Protein AF-A0A378XUS1-F1 (afdb_monomer)

Foldseek 3Di:
DDFPLVLLVCCVVPVDCVSLVVLLCCLVVDPDDQDKDKDKQFDDDDCVLVVNPPLLSVLLVVLRMDIAIERDDDDDPVPDDLSNLLNVLLSVLCCQAANLGYPFDPLLVVLSCLSVVVSVVSSVVCVVPVPDDDDSVVSSVSNVVSNVVSVVSSVVRSVRHDHDDPVRSSVLLSVLSSVLSVPDDQPVRCCVVPVDDDPPPPPDDSSNVVSVSSSVSSSVSSVVVSVVPDFDWDAAPPPRDIDTPPDPPDRHDPVVVVVVVVVVVVVVVVVVVD

Solvent-accessible surface area (backbone atoms only — not comparable to full-atom values): 16014 Å² total; per-residue (Å²): 131,84,55,69,46,58,53,51,53,53,32,72,75,66,67,48,65,65,56,57,49,54,49,48,51,52,44,73,63,42,89,71,63,83,54,83,39,85,43,70,56,70,60,86,88,56,52,77,65,54,76,62,42,61,68,56,48,54,53,49,60,75,53,30,60,52,76,49,50,37,62,84,78,88,76,63,76,91,79,57,54,72,55,52,56,46,33,50,49,56,42,49,53,44,37,58,47,30,41,63,69,23,76,60,47,71,63,28,62,52,30,65,44,41,48,58,51,51,53,55,49,52,39,52,48,44,71,75,38,80,81,65,86,76,63,60,64,61,54,51,52,53,40,52,52,30,46,55,50,20,55,50,39,38,52,58,39,31,70,74,35,48,92,61,56,72,67,63,49,49,52,54,49,51,60,47,49,56,54,45,65,77,65,61,69,55,72,70,58,48,23,72,77,64,76,49,81,83,79,81,70,92,75,77,48,67,56,58,53,47,49,46,50,52,50,51,49,52,52,50,51,52,54,47,50,50,63,70,69,48,89,45,74,44,62,12,80,87,75,69,46,78,35,76,53,85,49,98,81,62,52,55,42,75,66,58,44,53,51,51,52,51,55,51,50,52,52,50,57,59,63,75,73,111

Sequence (274 aa):
MKLLSTILEEYTETHDPALIEEFKETLWGSKLKLKKRKLSYKYRVVDSLLQNDKELIEMFDRHKKFEYFNNRNRYSYDELDYIDFIRIRINNLYAYHFDSEVYLDKEYYRLLSTAANKYYEVIGQLKQDGNIHIDTKEIEEEIKRSFDLAEQAKANSSNKKLSLTWDEYVELVNGWIDHLFDLYKTPERYEQEHGWEYRNETIFTEENYVINYFNKSIKGKTLNHIRDSMPKYIVCDKCGKEIEVKHKNTRYCKVCLKKRRKEINAKYYMKNKN

Nearest PDB structures (foldseek):
  4gyc-assembly1_A-2  TM=2.879E-01  e=3.670E+00  Natronomonas pharaonis
  5jje-assembly1_A  TM=2.444E-01  e=2.458E+00  Natronomonas pharaonis
  1h2s-assembly1_A-2  TM=2.260E-01  e=2.458E+00  Natronomonas pharaonis

pLDDT: mean 88.36, std 9.08, range [47.72, 97.94]

Structure (mmCIF, N/CA/C/O backbone):
data_AF-A0A378XUS1-F1
#
_entry.id   AF-A0A378XUS1-F1
#
loop_
_atom_site.group_PDB
_atom_site.id
_atom_site.type_symbol
_atom_site.label_atom_id
_atom_site.label_alt_id
_atom_site.label_comp_id
_atom_site.label_asym_id
_atom_site.label_entity_id
_atom_site.label_seq_id
_atom_site.pdbx_PDB_ins_code
_atom_site.Cartn_x
_atom_site.Cartn_y
_atom_site.Cartn_z
_atom_site.occupancy
_atom_site.B_iso_or_equiv
_atom_site.auth_seq_id
_atom_site.auth_comp_id
_atom_site.auth_asym_id
_atom_site.auth_atom_id
_atom_site.pdbx_PDB_model_num
ATOM 1 N N . MET A 1 1 ? 23.271 -18.067 -2.635 1.00 63.03 1 MET A N 1
ATOM 2 C CA . MET A 1 1 ? 22.639 -17.058 -3.504 1.00 63.03 1 MET A CA 1
ATOM 3 C C . MET A 1 1 ? 23.744 -16.121 -3.956 1.00 63.03 1 MET A C 1
ATOM 5 O O . MET A 1 1 ? 24.483 -15.671 -3.085 1.00 63.03 1 MET A O 1
ATOM 9 N N . LYS A 1 2 ? 23.936 -15.925 -5.269 1.00 76.81 2 LYS A N 1
ATOM 10 C CA . LYS A 1 2 ? 24.890 -14.924 -5.779 1.00 76.81 2 LYS A CA 1
ATOM 11 C C . LYS A 1 2 ? 24.463 -13.532 -5.280 1.00 76.81 2 LYS A C 1
ATOM 13 O O . LYS A 1 2 ? 23.263 -13.298 -5.122 1.00 76.81 2 LYS A O 1
ATOM 18 N N . LEU A 1 3 ? 25.427 -12.657 -4.989 1.00 86.00 3 LEU A N 1
ATOM 19 C CA . LEU A 1 3 ? 25.161 -11.253 -4.652 1.00 86.00 3 LEU A CA 1
ATOM 20 C C . LEU A 1 3 ? 24.581 -10.529 -5.868 1.00 86.00 3 LEU A C 1
ATOM 22 O O . LEU A 1 3 ? 24.897 -10.889 -7.005 1.00 86.00 3 LEU A O 1
ATOM 26 N N . LEU A 1 4 ? 23.738 -9.523 -5.638 1.00 89.81 4 LEU A N 1
ATOM 27 C CA . LEU A 1 4 ? 23.114 -8.794 -6.735 1.00 89.81 4 LEU A CA 1
ATOM 28 C C . LEU A 1 4 ? 24.136 -7.983 -7.532 1.00 89.81 4 LEU A C 1
ATOM 30 O O . LEU A 1 4 ? 23.995 -7.885 -8.749 1.00 89.81 4 LEU A O 1
ATOM 34 N N . SER A 1 5 ? 25.168 -7.440 -6.878 1.00 89.62 5 SER A N 1
ATOM 35 C CA . SER A 1 5 ? 26.256 -6.754 -7.584 1.00 89.62 5 SER A CA 1
ATOM 36 C C . SER A 1 5 ? 26.936 -7.663 -8.608 1.00 89.62 5 SER A C 1
ATOM 38 O O . SER A 1 5 ? 26.997 -7.316 -9.783 1.00 89.62 5 SER A O 1
ATOM 40 N N . THR A 1 6 ? 27.302 -8.884 -8.209 1.00 90.62 6 THR A N 1
ATOM 41 C CA . THR A 1 6 ? 27.936 -9.872 -9.095 1.00 90.62 6 THR A CA 1
ATOM 42 C C . THR A 1 6 ? 27.057 -10.230 -10.291 1.00 90.62 6 THR A C 1
ATOM 44 O O . THR A 1 6 ? 27.555 -10.321 -11.407 1.00 90.62 6 THR A O 1
ATOM 47 N N . ILE A 1 7 ? 25.748 -10.413 -10.081 1.00 92.75 7 ILE A N 1
ATOM 48 C CA . ILE A 1 7 ? 24.809 -10.722 -11.173 1.00 92.75 7 ILE A CA 1
ATOM 49 C C . ILE A 1 7 ? 24.778 -9.579 -12.204 1.00 92.75 7 ILE A C 1
ATOM 51 O O . ILE A 1 7 ? 24.727 -9.831 -13.407 1.00 92.75 7 ILE A O 1
ATOM 55 N N . LEU A 1 8 ? 24.813 -8.323 -11.750 1.00 92.94 8 LEU A N 1
ATOM 56 C CA . LEU A 1 8 ? 24.774 -7.157 -12.637 1.00 92.94 8 LEU A CA 1
ATOM 57 C C . LEU A 1 8 ? 26.092 -6.910 -13.366 1.00 92.94 8 LEU A C 1
ATOM 59 O O . LEU A 1 8 ? 26.067 -6.519 -14.532 1.00 92.94 8 LEU A O 1
ATOM 63 N N . GLU A 1 9 ? 27.227 -7.120 -12.704 1.00 91.06 9 GLU A N 1
ATOM 64 C CA . GLU A 1 9 ? 28.542 -7.061 -13.347 1.00 91.06 9 GLU A CA 1
ATOM 65 C C . GLU A 1 9 ? 28.647 -8.124 -14.445 1.00 91.06 9 GLU A C 1
ATOM 67 O O . GLU A 1 9 ? 28.936 -7.794 -15.594 1.00 91.06 9 GLU A O 1
ATOM 72 N N . GLU A 1 10 ? 28.286 -9.373 -14.126 1.00 94.00 10 GLU A N 1
ATOM 73 C CA . GLU A 1 10 ? 28.263 -10.488 -15.078 1.00 94.00 10 GLU A CA 1
ATOM 74 C C . GLU A 1 10 ? 27.341 -10.178 -16.268 1.00 94.00 10 GLU A C 1
ATOM 76 O O . GLU A 1 10 ? 27.720 -10.387 -17.422 1.00 94.00 10 GLU A O 1
ATOM 81 N N . TYR A 1 11 ? 26.161 -9.596 -16.022 1.00 95.44 11 TYR A N 1
ATOM 82 C CA . TYR A 1 11 ? 25.269 -9.154 -17.096 1.00 95.44 11 TYR A CA 1
ATOM 83 C C . TYR A 1 11 ? 25.873 -8.023 -17.933 1.00 95.44 11 TYR A C 1
ATOM 85 O O . TYR A 1 11 ? 25.754 -8.035 -19.153 1.00 95.44 11 TYR A O 1
ATOM 93 N N . THR A 1 12 ? 26.552 -7.059 -17.313 1.00 91.94 12 THR A N 1
ATOM 94 C CA . THR A 1 12 ? 27.166 -5.932 -18.035 1.00 91.94 12 THR A CA 1
ATOM 95 C C . THR A 1 12 ? 28.248 -6.410 -19.011 1.00 91.94 12 THR A C 1
ATOM 97 O O . THR A 1 12 ? 28.432 -5.817 -20.074 1.00 91.94 12 THR A O 1
ATOM 100 N N . GLU A 1 13 ? 28.948 -7.495 -18.679 1.00 92.00 13 GLU A N 1
ATOM 101 C CA . GLU A 1 13 ? 29.971 -8.099 -19.536 1.00 92.00 13 GLU A CA 1
ATOM 102 C C . GLU A 1 13 ? 29.376 -9.025 -20.605 1.00 92.00 13 GLU A C 1
ATOM 104 O O . GLU A 1 13 ? 29.766 -8.968 -21.772 1.00 92.00 13 GLU A O 1
ATOM 109 N N . THR A 1 14 ? 28.420 -9.873 -20.222 1.00 94.75 14 THR A N 1
ATOM 110 C CA . THR A 1 14 ? 27.922 -10.970 -21.071 1.00 94.75 14 THR A CA 1
ATOM 111 C C . THR A 1 14 ? 26.660 -10.626 -21.854 1.00 94.75 14 THR A C 1
ATOM 113 O O . THR A 1 14 ? 26.429 -11.195 -22.920 1.00 94.75 14 THR A O 1
ATOM 116 N N . HIS A 1 15 ? 25.849 -9.700 -21.337 1.00 93.94 15 HIS A N 1
ATOM 117 C CA . HIS A 1 15 ? 24.479 -9.416 -21.768 1.00 93.94 15 HIS A CA 1
ATOM 118 C C . HIS A 1 15 ? 23.597 -10.676 -21.827 1.00 93.94 15 HIS A C 1
ATOM 120 O O . HIS A 1 15 ? 22.695 -10.758 -22.661 1.00 93.94 15 HIS A O 1
ATOM 126 N N . ASP A 1 16 ? 23.865 -11.671 -20.971 1.00 95.62 16 ASP A N 1
ATOM 127 C CA . ASP A 1 16 ? 23.110 -12.924 -20.934 1.00 95.62 16 ASP A CA 1
ATOM 128 C C . ASP A 1 16 ? 21.717 -12.713 -20.303 1.00 95.62 16 ASP A C 1
ATOM 130 O O . ASP A 1 16 ? 21.620 -12.453 -19.096 1.00 95.62 16 ASP A O 1
ATOM 134 N N . PRO A 1 17 ? 20.614 -12.864 -21.065 1.00 94.81 17 PRO A N 1
ATOM 135 C CA . PRO A 1 17 ? 19.262 -12.713 -20.530 1.00 94.81 17 PRO A CA 1
ATOM 136 C C . PRO A 1 17 ? 18.926 -13.712 -19.414 1.00 94.81 17 PRO A C 1
ATOM 138 O O . PRO A 1 17 ? 18.035 -13.439 -18.609 1.00 94.81 17 PRO A O 1
ATOM 141 N N . ALA A 1 18 ? 19.628 -14.850 -19.329 1.00 95.88 18 ALA A N 1
ATOM 142 C CA . ALA A 1 18 ? 19.398 -15.844 -18.282 1.00 95.88 18 ALA A CA 1
ATOM 143 C C . ALA A 1 18 ? 19.637 -15.281 -16.870 1.00 95.88 18 ALA A C 1
ATOM 145 O O . ALA A 1 18 ? 18.938 -15.669 -15.936 1.00 95.88 18 ALA A O 1
ATOM 146 N N . LEU A 1 19 ? 20.555 -14.319 -16.719 1.00 95.88 19 LEU A N 1
ATOM 147 C CA . LEU A 1 19 ? 20.833 -13.652 -15.440 1.00 95.88 19 LEU A CA 1
ATOM 148 C C . LEU A 1 19 ? 19.656 -12.788 -14.971 1.00 95.88 19 LEU A C 1
ATOM 150 O O . LEU A 1 19 ? 19.361 -12.718 -13.775 1.00 95.88 19 LEU A O 1
ATOM 154 N N . ILE A 1 20 ? 18.956 -12.148 -15.913 1.00 96.31 20 ILE A N 1
ATOM 155 C CA . ILE A 1 20 ? 17.748 -11.373 -15.613 1.00 96.31 20 ILE A CA 1
ATOM 156 C C . ILE A 1 20 ? 16.633 -12.314 -15.154 1.00 96.31 20 ILE A C 1
ATOM 158 O O . ILE A 1 20 ? 15.948 -12.031 -14.168 1.00 96.31 20 ILE A O 1
ATOM 162 N N . GLU A 1 21 ? 16.452 -13.435 -15.852 1.00 95.75 21 GLU A N 1
ATOM 163 C CA . GLU A 1 21 ? 15.429 -14.419 -15.504 1.00 95.75 21 GLU A CA 1
ATOM 164 C C . GLU A 1 21 ? 15.716 -15.080 -14.149 1.00 95.75 21 GLU A C 1
ATOM 166 O O . GLU A 1 21 ? 14.816 -15.127 -13.313 1.00 95.75 21 GLU A O 1
ATOM 171 N N . GLU A 1 22 ? 16.966 -15.454 -13.850 1.00 94.38 22 GLU A N 1
ATOM 172 C CA . GLU A 1 22 ? 17.366 -15.951 -12.522 1.00 94.38 22 GLU A CA 1
ATOM 173 C C . GLU A 1 22 ? 17.029 -14.932 -11.418 1.00 94.38 22 GLU A C 1
ATOM 175 O O . GLU A 1 22 ? 16.475 -15.280 -10.364 1.00 94.38 22 GLU A O 1
ATOM 180 N N . PHE A 1 23 ? 17.310 -13.647 -11.660 1.00 95.62 23 PHE A N 1
ATOM 181 C CA . PHE A 1 23 ? 16.964 -12.582 -10.724 1.00 95.62 23 PHE A CA 1
ATOM 182 C C . PHE A 1 23 ? 15.448 -12.458 -10.526 1.00 95.62 23 PHE A C 1
ATOM 184 O O . PHE A 1 23 ? 14.984 -12.382 -9.384 1.00 95.62 23 PHE A O 1
ATOM 191 N N . LYS A 1 24 ? 14.659 -12.449 -11.609 1.00 96.44 24 LYS A N 1
ATOM 192 C CA . LYS A 1 24 ? 13.191 -12.382 -11.537 1.00 96.44 24 LYS A CA 1
ATOM 193 C C . LYS A 1 24 ? 12.626 -13.594 -10.799 1.00 96.44 24 LYS A C 1
ATOM 195 O O . LYS A 1 24 ? 11.801 -13.421 -9.903 1.00 96.44 24 LYS A O 1
ATOM 200 N N . GLU A 1 25 ? 13.079 -14.802 -11.114 1.00 95.06 25 GLU A N 1
ATOM 201 C CA . GLU A 1 25 ? 12.659 -16.026 -10.428 1.00 95.06 25 GLU A CA 1
ATOM 202 C C . GLU A 1 25 ? 12.939 -15.946 -8.925 1.00 95.06 25 GLU A C 1
ATOM 204 O O . GLU A 1 25 ? 12.053 -16.217 -8.110 1.00 95.06 25 GLU A O 1
ATOM 209 N N . THR A 1 26 ? 14.126 -15.472 -8.545 1.00 94.06 26 THR A N 1
ATOM 210 C CA . THR A 1 26 ? 14.500 -15.263 -7.140 1.00 94.06 26 THR A CA 1
ATOM 211 C C . THR A 1 26 ? 13.612 -14.199 -6.478 1.00 94.06 26 THR A C 1
ATOM 213 O O . THR A 1 26 ? 13.099 -14.401 -5.372 1.00 94.06 26 THR A O 1
ATOM 216 N N . LEU A 1 27 ? 13.349 -13.084 -7.169 1.00 95.44 27 LEU A N 1
ATOM 217 C CA . LEU A 1 27 ? 12.495 -11.992 -6.696 1.00 95.44 27 LEU A CA 1
ATOM 218 C C . LEU A 1 27 ? 11.063 -12.440 -6.412 1.00 95.44 27 LEU A C 1
ATOM 220 O O . LEU A 1 27 ? 10.498 -12.130 -5.356 1.00 95.44 27 LEU A O 1
ATOM 224 N N . TRP A 1 28 ? 10.455 -13.146 -7.362 1.00 95.25 28 TRP A N 1
ATOM 225 C CA . TRP A 1 28 ? 9.067 -13.589 -7.258 1.00 95.25 28 TRP A CA 1
ATOM 226 C C . TRP A 1 28 ? 8.930 -14.846 -6.391 1.00 95.25 28 TRP A C 1
ATOM 228 O O . TRP A 1 28 ? 7.887 -15.027 -5.753 1.00 95.25 28 TRP A O 1
ATOM 238 N N . GLY A 1 29 ? 9.996 -15.645 -6.289 1.00 91.69 29 GLY A N 1
ATOM 239 C CA . GLY A 1 29 ? 10.137 -16.785 -5.386 1.00 91.69 29 GLY A CA 1
ATOM 240 C C . GLY A 1 29 ? 10.332 -16.409 -3.913 1.00 91.69 29 GLY A C 1
ATOM 241 O O . GLY A 1 29 ? 10.121 -17.259 -3.043 1.00 91.69 29 GLY A O 1
ATOM 242 N N . SER A 1 30 ? 10.663 -15.147 -3.601 1.00 89.62 30 SER A N 1
ATOM 243 C CA . SER A 1 30 ? 10.815 -14.678 -2.217 1.00 89.62 30 SER A CA 1
ATOM 244 C C . SER A 1 30 ? 9.594 -15.023 -1.349 1.00 89.62 30 SER A C 1
ATOM 246 O O . SER A 1 30 ? 8.422 -14.839 -1.714 1.00 89.62 30 SER A O 1
ATOM 248 N N . LYS A 1 31 ? 9.878 -15.458 -0.114 1.00 87.25 31 LYS A N 1
ATOM 249 C CA . LYS A 1 31 ? 8.885 -15.716 0.944 1.00 87.25 31 LYS A CA 1
ATOM 250 C C . LYS A 1 31 ? 8.048 -14.471 1.281 1.00 87.25 31 LYS A C 1
ATOM 252 O O . LYS A 1 31 ? 6.948 -14.585 1.842 1.00 87.25 31 LYS A O 1
ATOM 257 N N . LEU A 1 32 ? 8.540 -13.278 0.941 1.00 88.25 32 LEU A N 1
ATOM 258 C CA . LEU A 1 32 ? 7.911 -11.994 1.233 1.00 88.25 32 LEU A CA 1
ATOM 259 C C . LEU A 1 32 ? 6.833 -11.652 0.206 1.00 88.25 32 LEU A C 1
ATOM 261 O O . LEU A 1 32 ? 6.973 -10.792 -0.663 1.00 88.25 32 LEU A O 1
ATOM 265 N N . LYS A 1 33 ? 5.699 -12.333 0.335 1.00 86.62 33 LYS A N 1
ATOM 266 C CA . LYS A 1 33 ? 4.516 -12.078 -0.491 1.00 86.62 33 LYS A CA 1
ATOM 267 C C . LYS A 1 33 ? 3.766 -10.828 -0.026 1.00 86.62 33 LYS A C 1
ATOM 269 O O . LYS A 1 33 ? 3.735 -10.518 1.170 1.00 86.62 33 LYS A O 1
ATOM 274 N N . LEU A 1 34 ? 3.098 -10.162 -0.968 1.00 86.56 34 LEU A N 1
ATOM 275 C CA . LEU A 1 34 ? 2.077 -9.167 -0.661 1.00 86.56 34 LEU A CA 1
ATOM 276 C C . LEU A 1 34 ? 0.987 -9.834 0.194 1.00 86.56 34 LEU A C 1
ATOM 278 O O . LEU A 1 34 ? 0.387 -10.823 -0.223 1.00 86.56 34 LEU A O 1
ATOM 282 N N . LYS A 1 35 ? 0.760 -9.338 1.416 1.00 85.19 35 LYS A N 1
ATOM 283 C CA . LYS A 1 35 ? -0.184 -9.943 2.366 1.00 85.19 35 LYS A CA 1
ATOM 284 C C . LYS A 1 35 ? -1.044 -8.869 3.007 1.00 85.19 35 LYS A C 1
ATOM 286 O O . LYS A 1 35 ? -0.664 -8.252 4.002 1.00 85.19 35 LYS A O 1
ATOM 291 N N . LYS A 1 36 ? -2.258 -8.730 2.485 1.00 86.81 36 LYS A N 1
ATOM 292 C CA . LYS A 1 36 ? -3.319 -7.961 3.127 1.00 86.81 36 LYS A CA 1
ATOM 293 C C . LYS A 1 36 ? -3.771 -8.685 4.396 1.00 86.81 36 LYS A C 1
ATOM 295 O O . LYS A 1 36 ? -4.196 -9.837 4.354 1.00 86.81 36 LYS A O 1
ATOM 300 N N . ARG A 1 37 ? -3.659 -8.015 5.542 1.00 84.94 37 ARG A N 1
ATOM 301 C CA . ARG A 1 37 ? -4.087 -8.535 6.846 1.00 84.94 37 ARG A CA 1
ATOM 302 C C . ARG A 1 37 ? -5.294 -7.760 7.337 1.00 84.94 37 ARG A C 1
ATOM 304 O O . ARG A 1 37 ? -5.276 -6.529 7.350 1.00 84.94 37 ARG A O 1
ATOM 311 N N . LYS A 1 38 ? -6.311 -8.490 7.792 1.00 88.25 38 LYS A N 1
ATOM 312 C CA . LYS A 1 38 ? -7.430 -7.917 8.536 1.00 88.25 38 LYS A CA 1
ATOM 313 C C . LYS A 1 38 ? -6.971 -7.651 9.966 1.00 88.25 38 LYS A C 1
ATOM 315 O O . LYS A 1 38 ? -6.575 -8.571 10.679 1.00 88.25 38 LYS A O 1
ATOM 320 N N . LEU A 1 39 ? -6.988 -6.392 10.368 1.00 87.00 39 LEU A N 1
ATOM 321 C CA . LEU A 1 39 ? -6.744 -5.953 11.731 1.00 87.00 39 LEU A CA 1
ATOM 322 C C . LEU A 1 39 ? -8.076 -5.581 12.369 1.00 87.00 39 LEU A C 1
ATOM 324 O O . LEU A 1 39 ? -8.998 -5.128 11.698 1.00 87.00 39 LEU A O 1
ATOM 328 N N . SER A 1 40 ? -8.168 -5.768 13.680 1.00 86.00 40 SER A N 1
ATOM 329 C CA . SER A 1 40 ? -9.308 -5.306 14.460 1.00 86.00 40 SER A CA 1
ATOM 330 C C . SER A 1 40 ? -8.819 -4.389 15.561 1.00 86.00 40 SER A C 1
ATOM 332 O O . SER A 1 40 ? -7.944 -4.791 16.332 1.00 86.00 40 SER A O 1
ATOM 334 N N . TYR A 1 41 ? -9.403 -3.206 15.664 1.00 83.44 41 TYR A N 1
ATOM 335 C CA . TYR A 1 41 ? -9.299 -2.418 16.880 1.00 83.44 41 TYR A CA 1
ATOM 336 C C . TYR A 1 41 ? -10.403 -2.866 17.831 1.00 83.44 41 TYR A C 1
ATOM 338 O O . TYR A 1 41 ? -11.530 -3.132 17.405 1.00 83.44 41 TYR A O 1
ATOM 346 N N . LYS A 1 42 ? -10.059 -2.998 19.110 1.00 91.06 42 LYS A N 1
ATOM 347 C CA . LYS A 1 42 ? -10.984 -3.401 20.163 1.00 91.06 42 LYS A CA 1
ATOM 348 C C . LYS A 1 42 ? -10.718 -2.553 21.395 1.00 91.06 42 LYS A C 1
ATOM 350 O O . LYS A 1 42 ? -9.561 -2.437 21.793 1.00 91.06 42 LYS A O 1
ATOM 355 N N . TYR A 1 43 ? -11.769 -2.031 22.013 1.00 92.12 43 TYR A N 1
ATOM 356 C CA . TYR A 1 43 ? -11.710 -1.532 23.385 1.00 92.12 43 TYR A CA 1
ATOM 357 C C . TYR A 1 43 ? -12.617 -2.379 24.276 1.00 92.12 43 TYR A C 1
ATOM 359 O O . TYR A 1 43 ? -13.500 -3.096 23.799 1.00 92.12 43 TYR A O 1
ATOM 367 N N . ARG A 1 44 ? -12.334 -2.370 25.577 1.00 93.75 44 ARG A N 1
ATOM 368 C CA . ARG A 1 44 ? -13.103 -3.120 26.568 1.00 93.75 44 ARG A CA 1
ATOM 369 C C . ARG A 1 44 ? -14.069 -2.170 27.258 1.00 93.75 44 ARG A C 1
ATOM 371 O O . ARG A 1 44 ? -13.622 -1.174 27.817 1.00 93.75 44 ARG A O 1
ATOM 378 N N . VAL A 1 45 ? -15.347 -2.527 27.254 1.00 94.44 45 VAL A N 1
ATOM 379 C CA . VAL A 1 45 ? -16.370 -1.889 28.083 1.00 94.44 45 VAL A CA 1
ATOM 380 C C . VAL A 1 45 ? -16.304 -2.503 29.484 1.00 94.44 45 VAL A C 1
ATOM 382 O O . VAL A 1 45 ? -16.129 -3.714 29.638 1.00 94.44 45 VAL A O 1
ATOM 385 N N . VAL A 1 46 ? -16.339 -1.647 30.501 1.00 95.50 46 VAL A N 1
ATOM 386 C CA . VAL A 1 46 ? -16.313 -2.014 31.920 1.00 95.50 46 VAL A CA 1
ATOM 387 C C . VAL A 1 46 ? -17.524 -1.382 32.589 1.00 95.50 46 VAL A C 1
ATOM 389 O O . VAL A 1 46 ? -17.559 -0.167 32.777 1.00 95.50 46 VAL A O 1
ATOM 392 N N . ASP A 1 47 ? -18.487 -2.219 32.956 1.00 94.69 47 ASP A N 1
ATOM 393 C CA . ASP A 1 47 ? -19.819 -1.834 33.435 1.00 94.69 47 ASP A CA 1
ATOM 394 C C . ASP A 1 47 ? -19.762 -0.895 34.645 1.00 94.69 47 ASP A C 1
ATOM 396 O O . ASP A 1 47 ? -20.453 0.122 34.692 1.00 94.69 47 ASP A O 1
ATOM 400 N N . SER A 1 48 ? -18.858 -1.171 35.590 1.00 93.44 48 SER A N 1
ATOM 401 C CA . SER A 1 48 ? -18.690 -0.356 36.797 1.00 93.44 48 SER A CA 1
ATOM 402 C C . SER A 1 48 ? -18.198 1.065 36.514 1.00 93.44 48 SER A C 1
ATOM 404 O O . SER A 1 48 ? -18.504 1.972 37.284 1.00 93.44 48 SER A O 1
ATOM 406 N N . LEU A 1 49 ? -17.469 1.287 35.413 1.00 93.19 49 LEU A N 1
ATOM 407 C CA . LEU A 1 49 ? -17.029 2.626 34.999 1.00 93.19 49 LEU A CA 1
ATOM 408 C C . LEU A 1 49 ? -18.149 3.437 34.337 1.00 93.19 49 LEU A C 1
ATOM 410 O O . LEU A 1 49 ? -18.025 4.653 34.236 1.00 93.19 49 LEU A O 1
ATOM 414 N N . LEU A 1 50 ? -19.219 2.767 33.908 1.00 93.06 50 LEU A N 1
ATOM 415 C CA . LEU A 1 50 ? -20.443 3.366 33.375 1.00 93.06 50 LEU A CA 1
ATOM 416 C C . LEU A 1 50 ? -21.577 3.334 34.410 1.00 93.06 50 LEU A C 1
ATOM 418 O O . LEU A 1 50 ? -22.744 3.349 34.044 1.00 93.06 50 LEU A O 1
ATOM 422 N N . GLN A 1 51 ? -21.242 3.214 35.702 1.00 91.00 51 GLN A N 1
ATOM 423 C CA . GLN A 1 51 ? -22.206 3.157 36.810 1.00 91.00 51 GLN A CA 1
ATOM 424 C C . GLN A 1 51 ? -23.277 2.054 36.673 1.00 91.00 51 GLN A C 1
ATOM 426 O O . GLN A 1 51 ? -24.316 2.106 37.325 1.00 91.00 51 GLN A O 1
ATOM 431 N N . ASN A 1 52 ? -23.000 1.010 35.885 1.00 89.75 52 ASN A N 1
ATOM 432 C CA . ASN A 1 52 ? -23.946 -0.049 35.523 1.00 89.75 52 ASN A CA 1
ATOM 433 C C . ASN A 1 52 ? -25.184 0.444 34.740 1.00 89.75 52 ASN A C 1
ATOM 435 O O . ASN A 1 52 ? -26.228 -0.214 34.768 1.00 89.75 52 ASN A O 1
ATOM 439 N N . ASP A 1 53 ? -25.072 1.568 34.024 1.00 91.62 53 ASP A N 1
ATOM 440 C CA . ASP A 1 53 ? -26.087 2.027 33.076 1.00 91.62 53 ASP A CA 1
ATOM 441 C C . ASP A 1 53 ? -26.168 1.061 31.885 1.00 91.62 53 ASP A C 1
ATOM 443 O O . ASP A 1 53 ? -25.262 0.976 31.050 1.00 91.62 53 ASP A O 1
ATOM 447 N N . LYS A 1 54 ? -27.271 0.311 31.813 1.00 93.81 54 LYS A N 1
ATOM 448 C CA . LYS A 1 54 ? -27.479 -0.711 30.782 1.00 93.81 54 LYS A CA 1
ATOM 449 C C . LYS A 1 54 ? -27.523 -0.128 29.373 1.00 93.81 54 LYS A C 1
ATOM 451 O O . LYS A 1 54 ? -27.010 -0.766 28.459 1.00 93.81 54 LYS A O 1
ATOM 456 N N . GLU A 1 55 ? -28.111 1.052 29.191 1.00 94.56 55 GLU A N 1
ATOM 457 C CA . GLU A 1 55 ? -28.270 1.655 27.868 1.00 94.56 55 GLU A CA 1
ATOM 458 C C . GLU A 1 55 ? -26.903 2.066 27.307 1.00 94.56 55 GLU A C 1
ATOM 460 O O 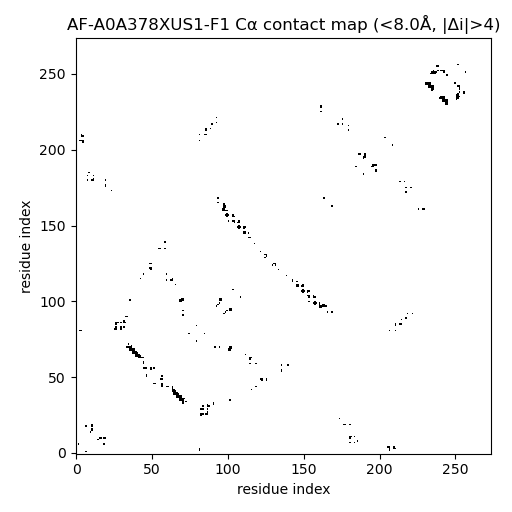. GLU A 1 55 ? -26.560 1.715 26.173 1.00 94.56 55 GLU A O 1
ATOM 465 N N . LEU A 1 56 ? -26.076 2.716 28.135 1.00 93.44 56 LEU A N 1
ATOM 466 C CA . LEU A 1 56 ? -24.708 3.093 27.771 1.00 93.44 56 LEU A CA 1
ATOM 467 C C . LEU A 1 56 ? -23.819 1.874 27.522 1.00 93.44 56 LEU A C 1
ATOM 469 O O . LEU A 1 56 ? -23.059 1.854 26.547 1.00 93.44 56 LEU A O 1
ATOM 473 N N . ILE A 1 57 ? -23.909 0.857 28.385 1.00 95.69 57 ILE A N 1
ATOM 474 C CA . ILE A 1 57 ? -23.135 -0.382 28.244 1.00 95.69 57 ILE A CA 1
ATOM 475 C C . ILE A 1 57 ? -23.473 -1.055 26.917 1.00 95.69 57 ILE A C 1
ATOM 477 O O . ILE A 1 57 ? -22.566 -1.311 26.126 1.00 95.69 57 ILE A O 1
ATOM 481 N N . GLU A 1 58 ? -24.757 -1.298 26.644 1.00 95.50 58 GLU A N 1
ATOM 482 C CA . GLU A 1 58 ? -25.203 -1.953 25.414 1.00 95.50 58 GLU A CA 1
ATOM 483 C C . GLU A 1 58 ? -24.809 -1.156 24.166 1.00 95.50 58 GLU A C 1
ATOM 485 O O . GLU A 1 58 ? -24.374 -1.746 23.174 1.00 95.50 58 GLU A O 1
ATOM 490 N N . MET A 1 59 ? -24.920 0.176 24.205 1.00 95.88 59 MET A N 1
ATOM 491 C CA . MET A 1 59 ? -24.524 1.048 23.099 1.00 95.88 59 MET A CA 1
ATOM 492 C C . MET A 1 59 ? -23.027 0.929 22.790 1.00 95.88 59 MET A C 1
ATOM 494 O O . MET A 1 59 ? -22.656 0.625 21.652 1.00 95.88 59 MET A O 1
ATOM 498 N N . PHE A 1 60 ? -22.150 1.079 23.788 1.00 95.81 60 PHE A N 1
ATOM 499 C CA . PHE A 1 60 ? -20.710 0.952 23.554 1.00 95.81 60 PHE A CA 1
ATOM 500 C C . PHE A 1 60 ? -20.300 -0.473 23.181 1.00 95.81 60 PHE A C 1
ATOM 502 O O . PHE A 1 60 ? -19.375 -0.650 22.384 1.00 95.81 60 PHE A O 1
ATOM 509 N N . ASP A 1 61 ? -20.993 -1.492 23.687 1.00 94.94 61 ASP A N 1
ATOM 510 C CA . ASP A 1 61 ? -20.715 -2.881 23.336 1.00 94.94 61 ASP A CA 1
ATOM 511 C C . ASP A 1 61 ? -21.007 -3.192 21.863 1.00 94.94 61 ASP A C 1
ATOM 513 O O . ASP A 1 61 ? -20.265 -3.971 21.253 1.00 94.94 61 ASP A O 1
ATOM 517 N N . ARG A 1 62 ? -22.013 -2.545 21.254 1.00 94.00 62 ARG A N 1
ATOM 518 C CA . ARG A 1 62 ? -22.273 -2.643 19.803 1.00 94.00 62 ARG A CA 1
ATOM 519 C C . ARG A 1 62 ? -21.125 -2.087 18.960 1.00 94.00 62 ARG A C 1
ATOM 521 O O . ARG A 1 62 ? -20.905 -2.556 17.845 1.00 94.00 62 ARG A O 1
ATOM 528 N N . HIS A 1 63 ? -20.370 -1.127 19.492 1.00 92.69 63 HIS A N 1
ATOM 529 C CA . HIS A 1 63 ? -19.322 -0.404 18.764 1.00 92.69 63 HIS A CA 1
ATOM 530 C C . HIS A 1 63 ? -17.894 -0.721 19.241 1.00 92.69 63 HIS A C 1
ATOM 532 O O . HIS A 1 63 ? -16.928 -0.131 18.754 1.00 92.69 63 HIS A O 1
ATOM 538 N N . LYS A 1 64 ? -17.725 -1.712 20.130 1.00 91.31 64 LYS A N 1
ATOM 539 C CA . LYS A 1 64 ? -16.433 -2.041 20.758 1.00 91.31 64 LYS A CA 1
ATOM 540 C C . LYS A 1 64 ? -15.358 -2.587 19.827 1.00 91.31 64 LYS A C 1
ATOM 542 O O . LYS A 1 64 ? -14.187 -2.651 20.206 1.00 91.31 64 LYS A O 1
ATOM 547 N N . LYS A 1 65 ? -15.749 -3.046 18.637 1.00 91.50 65 LYS A N 1
ATOM 548 C CA . LYS A 1 65 ? -14.863 -3.678 17.658 1.00 91.50 65 LYS A CA 1
ATOM 549 C C . LYS A 1 65 ? -15.149 -3.141 16.264 1.00 91.50 65 LYS A C 1
ATOM 551 O O . LYS A 1 65 ? -16.273 -3.231 15.788 1.00 91.50 65 LYS A O 1
ATOM 556 N N . PHE A 1 66 ? -14.094 -2.732 15.572 1.00 86.25 66 PHE A N 1
ATOM 557 C CA . PHE A 1 66 ? -14.128 -2.471 14.136 1.00 86.25 66 PHE A CA 1
ATOM 558 C C . PHE A 1 66 ? -12.930 -3.119 13.446 1.00 86.25 66 PHE A C 1
ATOM 560 O O . PHE A 1 66 ? -11.900 -3.394 14.070 1.00 86.25 66 PHE A O 1
ATOM 567 N N . GLU A 1 67 ? -13.077 -3.399 12.155 1.00 88.44 67 GLU A N 1
ATOM 568 C CA . GLU A 1 67 ? -12.085 -4.113 11.356 1.00 88.44 67 GLU A CA 1
ATOM 569 C C . GLU A 1 67 ? -11.607 -3.247 10.193 1.00 88.44 67 GLU A C 1
ATOM 571 O O . GLU A 1 67 ? -12.376 -2.508 9.589 1.00 88.44 67 GLU A O 1
ATOM 576 N N . TYR A 1 68 ? -10.319 -3.332 9.883 1.00 88.00 68 TYR A N 1
ATOM 577 C CA . TYR A 1 68 ? -9.704 -2.614 8.774 1.00 88.00 68 TYR A CA 1
ATOM 578 C C . TYR A 1 68 ? -8.557 -3.433 8.190 1.00 88.00 68 TYR A C 1
ATOM 580 O O . TYR A 1 68 ? -8.016 -4.323 8.847 1.00 88.00 68 TYR A O 1
ATOM 588 N N . PHE A 1 69 ? -8.155 -3.132 6.959 1.00 88.00 69 PHE A N 1
ATOM 589 C CA . PHE A 1 69 ? -7.042 -3.819 6.317 1.00 88.00 69 PHE A CA 1
ATOM 590 C C . PHE A 1 69 ? -5.741 -3.021 6.404 1.00 88.00 69 PHE A C 1
ATOM 592 O O . PHE A 1 69 ? -5.717 -1.788 6.393 1.00 88.00 69 PHE A O 1
ATOM 599 N N . ASN A 1 70 ? -4.631 -3.748 6.486 1.00 82.50 70 ASN A N 1
ATOM 600 C CA . ASN A 1 70 ? -3.285 -3.198 6.398 1.00 82.50 70 ASN A CA 1
ATOM 601 C C . ASN A 1 70 ? -2.365 -4.196 5.678 1.00 82.50 70 ASN A C 1
ATOM 603 O O . ASN A 1 70 ? -2.579 -5.404 5.749 1.00 82.50 70 ASN A O 1
ATOM 607 N N . ASN A 1 71 ? -1.326 -3.696 5.015 1.00 79.25 71 ASN A N 1
ATOM 608 C CA . ASN A 1 71 ? -0.282 -4.497 4.369 1.00 79.25 71 ASN A CA 1
ATOM 609 C C . ASN A 1 71 ? 1.056 -4.457 5.139 1.00 79.25 71 ASN A C 1
ATOM 611 O O . ASN A 1 71 ? 2.096 -4.892 4.651 1.00 79.25 71 ASN A O 1
ATOM 615 N N . ARG A 1 72 ? 1.066 -3.911 6.362 1.00 70.62 72 ARG A N 1
ATOM 616 C CA . ARG A 1 72 ? 2.288 -3.821 7.163 1.00 70.62 72 ARG A CA 1
ATOM 617 C C . ARG A 1 72 ? 2.750 -5.210 7.592 1.00 70.62 72 ARG A C 1
ATOM 619 O O . ARG A 1 72 ? 2.152 -5.843 8.462 1.00 70.62 72 ARG A O 1
ATOM 626 N N . ASN A 1 73 ? 3.867 -5.638 7.028 1.00 66.19 73 ASN A N 1
ATOM 627 C CA . ASN A 1 73 ? 4.601 -6.784 7.524 1.00 66.19 73 ASN A CA 1
ATOM 628 C C . ASN A 1 73 ? 5.622 -6.348 8.588 1.00 66.19 73 ASN A C 1
ATOM 630 O O . ASN A 1 73 ? 6.165 -5.245 8.527 1.00 66.19 73 ASN A O 1
ATOM 634 N N . ARG A 1 74 ? 5.835 -7.197 9.599 1.00 68.12 74 ARG A N 1
ATOM 635 C CA . ARG A 1 74 ? 6.898 -7.035 10.598 1.00 68.12 74 ARG A CA 1
ATOM 636 C C . ARG A 1 74 ? 7.982 -8.045 10.256 1.00 68.12 74 ARG A C 1
ATOM 638 O O . ARG A 1 74 ? 7.672 -9.232 10.201 1.00 68.12 74 ARG A O 1
ATOM 645 N N . TYR A 1 75 ? 9.193 -7.564 10.024 1.00 74.12 75 TYR A N 1
ATOM 646 C CA . TYR A 1 75 ? 10.368 -8.384 9.757 1.00 74.12 75 TYR A CA 1
ATOM 647 C C . TYR A 1 75 ? 11.510 -7.889 10.635 1.00 74.12 75 TYR A C 1
ATOM 649 O O . TYR A 1 75 ? 11.585 -6.682 10.892 1.00 74.12 75 TYR A O 1
ATOM 657 N N . SER A 1 76 ? 12.361 -8.803 11.097 1.00 73.56 76 SER A N 1
ATOM 658 C CA . SER A 1 76 ? 13.649 -8.419 11.666 1.00 73.56 76 SER A CA 1
ATOM 659 C C . SER A 1 76 ? 14.599 -8.100 10.519 1.00 73.56 76 SER A C 1
ATOM 661 O O . SER A 1 76 ? 14.670 -8.874 9.568 1.00 73.56 76 SER A O 1
ATOM 663 N N . TYR A 1 77 ? 15.298 -6.966 10.581 1.00 72.56 77 TYR A N 1
ATOM 664 C CA . TYR A 1 77 ? 16.235 -6.566 9.526 1.00 72.56 77 TYR A CA 1
ATOM 665 C C . TYR A 1 77 ? 17.385 -7.567 9.359 1.00 72.56 77 TYR A C 1
ATOM 667 O O . TYR A 1 77 ? 17.865 -7.742 8.246 1.00 72.56 77 TYR A O 1
ATOM 675 N N . ASP A 1 78 ? 17.749 -8.267 10.434 1.00 76.25 78 ASP A N 1
ATOM 676 C CA . ASP A 1 78 ? 18.849 -9.238 10.458 1.00 76.25 78 ASP A CA 1
ATOM 677 C C . ASP A 1 78 ? 18.533 -10.544 9.699 1.00 76.25 78 ASP A C 1
ATOM 679 O O . ASP A 1 78 ? 19.419 -11.359 9.468 1.00 76.25 78 ASP A O 1
ATOM 683 N N . GLU A 1 79 ? 17.271 -10.761 9.309 1.00 81.00 79 GLU A N 1
ATOM 684 C CA . GLU A 1 79 ? 16.799 -11.977 8.623 1.00 81.00 79 GLU A CA 1
ATOM 685 C C . GLU A 1 79 ? 16.513 -11.761 7.126 1.00 81.00 79 GLU A C 1
ATOM 687 O O . GLU A 1 79 ? 15.977 -12.659 6.462 1.00 81.00 79 GLU A O 1
ATOM 692 N N . LEU A 1 80 ? 16.787 -10.554 6.619 1.00 86.44 80 LEU A N 1
ATOM 693 C CA . LEU A 1 80 ? 16.479 -10.139 5.254 1.00 86.44 80 LEU A CA 1
ATOM 694 C C . LEU A 1 80 ? 17.730 -10.173 4.381 1.00 86.44 80 LEU A C 1
ATOM 696 O O . LEU A 1 80 ? 18.784 -9.668 4.762 1.00 86.44 80 LEU A O 1
ATOM 700 N N . ASP A 1 81 ? 17.580 -10.717 3.180 1.00 87.56 81 ASP A N 1
ATOM 701 C CA . ASP A 1 81 ? 18.577 -10.626 2.120 1.00 87.56 81 ASP A CA 1
ATOM 702 C C . ASP A 1 81 ? 18.269 -9.461 1.155 1.00 87.56 81 ASP A C 1
ATOM 704 O O . ASP A 1 81 ? 17.281 -8.731 1.299 1.00 87.56 81 ASP A O 1
ATOM 708 N N . TYR A 1 82 ? 19.133 -9.259 0.155 1.00 87.50 82 TYR A N 1
ATOM 709 C CA . TYR A 1 82 ? 18.971 -8.181 -0.823 1.00 87.50 82 TYR A CA 1
ATOM 710 C C . TYR A 1 82 ? 17.645 -8.274 -1.588 1.00 87.50 82 TYR A C 1
ATOM 712 O O . TYR A 1 82 ? 17.009 -7.245 -1.859 1.00 87.50 82 TYR A O 1
ATOM 720 N N . ILE A 1 83 ? 17.210 -9.496 -1.923 1.00 91.56 83 ILE A N 1
ATOM 721 C CA . ILE A 1 83 ? 16.027 -9.706 -2.748 1.00 91.56 83 ILE A CA 1
ATOM 722 C C . ILE A 1 83 ? 14.777 -9.352 -1.955 1.00 91.56 83 ILE A C 1
ATOM 724 O O . ILE A 1 83 ? 13.867 -8.700 -2.470 1.00 91.56 83 ILE A O 1
ATOM 728 N N . ASP A 1 84 ? 14.786 -9.668 -0.665 1.00 91.25 84 ASP A N 1
ATOM 729 C CA . ASP A 1 84 ? 13.739 -9.341 0.277 1.00 91.25 84 ASP A CA 1
ATOM 730 C C . ASP A 1 84 ? 13.550 -7.820 0.416 1.00 91.25 84 ASP A C 1
ATOM 732 O O . ASP A 1 84 ? 12.411 -7.338 0.429 1.00 91.25 84 ASP A O 1
ATOM 736 N N . PHE A 1 85 ? 14.625 -7.022 0.423 1.00 90.69 85 PHE A N 1
ATOM 737 C CA . PHE A 1 85 ? 14.508 -5.556 0.453 1.00 90.69 85 PHE A CA 1
ATOM 738 C C . PHE A 1 85 ? 13.829 -4.989 -0.800 1.00 90.69 85 PHE A C 1
ATOM 740 O O . PHE A 1 85 ? 12.945 -4.127 -0.689 1.00 90.69 85 PHE A O 1
ATOM 747 N N . ILE A 1 86 ? 14.210 -5.479 -1.982 1.00 94.12 86 ILE A N 1
ATOM 748 C CA . ILE A 1 86 ? 13.605 -5.076 -3.261 1.00 94.12 86 ILE A CA 1
ATOM 749 C C . ILE A 1 86 ? 12.139 -5.523 -3.304 1.00 94.12 86 ILE A C 1
ATOM 751 O O . ILE A 1 86 ? 11.238 -4.738 -3.624 1.00 94.12 86 ILE A O 1
ATOM 755 N N . ARG A 1 87 ? 11.869 -6.758 -2.876 1.00 94.19 87 ARG A N 1
ATOM 756 C CA . ARG A 1 87 ? 10.531 -7.343 -2.803 1.00 94.19 87 ARG A CA 1
ATOM 757 C C . ARG A 1 87 ? 9.595 -6.549 -1.896 1.00 94.19 87 ARG A C 1
ATOM 759 O O . ARG A 1 87 ? 8.477 -6.215 -2.297 1.00 94.19 87 ARG A O 1
ATOM 766 N N . ILE A 1 88 ? 10.047 -6.191 -0.692 1.00 92.25 88 ILE A N 1
ATOM 767 C CA . ILE A 1 88 ? 9.294 -5.348 0.248 1.00 92.25 88 ILE A CA 1
ATOM 768 C C . ILE A 1 88 ? 8.961 -4.004 -0.397 1.00 92.25 88 ILE A C 1
ATOM 770 O O . ILE A 1 88 ? 7.833 -3.519 -0.267 1.00 92.25 88 ILE A O 1
ATOM 774 N N . ARG A 1 89 ? 9.920 -3.386 -1.098 1.00 93.38 89 ARG A N 1
ATOM 775 C CA . ARG A 1 89 ? 9.690 -2.104 -1.766 1.00 93.38 89 ARG A CA 1
ATOM 776 C C . ARG A 1 89 ? 8.603 -2.212 -2.830 1.00 93.38 89 ARG A C 1
ATOM 778 O O . ARG A 1 89 ? 7.699 -1.377 -2.821 1.00 93.38 89 ARG A O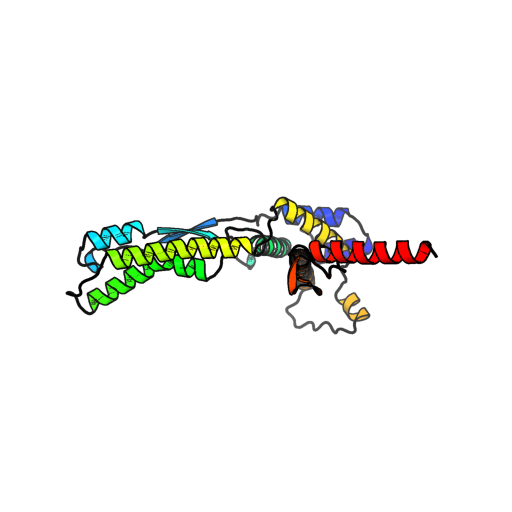 1
ATOM 785 N N . ILE A 1 90 ? 8.668 -3.225 -3.691 1.00 95.69 90 ILE A N 1
ATOM 786 C CA . ILE A 1 90 ? 7.670 -3.484 -4.740 1.00 95.69 90 ILE A CA 1
ATOM 787 C C . ILE A 1 90 ? 6.278 -3.664 -4.121 1.00 95.69 90 ILE A C 1
ATOM 789 O O . ILE A 1 90 ? 5.339 -2.973 -4.521 1.00 95.69 90 ILE A O 1
ATOM 793 N N . ASN A 1 91 ? 6.157 -4.509 -3.091 1.00 94.31 91 ASN A N 1
ATOM 794 C CA . ASN A 1 91 ? 4.893 -4.762 -2.390 1.00 94.31 91 ASN A CA 1
ATOM 795 C C . ASN A 1 91 ? 4.312 -3.485 -1.759 1.00 94.31 91 ASN A C 1
ATOM 797 O O . ASN A 1 91 ? 3.107 -3.238 -1.827 1.00 94.31 91 ASN A O 1
ATOM 801 N N . ASN A 1 92 ? 5.161 -2.665 -1.131 1.00 92.12 92 ASN A N 1
ATOM 802 C CA . ASN A 1 92 ? 4.736 -1.424 -0.485 1.00 92.12 92 ASN A CA 1
ATOM 803 C C . ASN A 1 92 ? 4.271 -0.379 -1.503 1.00 92.12 92 ASN A C 1
ATOM 805 O O . ASN A 1 92 ? 3.268 0.290 -1.263 1.00 92.12 92 ASN A O 1
ATOM 809 N N . LEU A 1 93 ? 4.977 -0.248 -2.630 1.00 94.75 93 LEU A N 1
ATOM 810 C CA . LEU A 1 93 ? 4.583 0.645 -3.720 1.00 94.75 93 LEU A CA 1
ATOM 811 C C . LEU A 1 93 ? 3.223 0.244 -4.294 1.00 94.75 93 LEU A C 1
ATOM 813 O O . LEU A 1 93 ? 2.353 1.106 -4.422 1.00 94.75 93 LEU A O 1
ATOM 817 N N . TYR A 1 94 ? 3.015 -1.055 -4.538 1.00 95.19 94 TYR A N 1
ATOM 818 C CA . TYR A 1 94 ? 1.726 -1.564 -4.995 1.00 95.19 94 TYR A CA 1
ATOM 819 C C . TYR A 1 94 ? 0.600 -1.223 -4.015 1.00 95.19 94 TYR A C 1
ATOM 821 O O . TYR A 1 94 ? -0.384 -0.567 -4.354 1.00 95.19 94 TYR A O 1
ATOM 829 N N . ALA A 1 95 ? 0.774 -1.618 -2.754 1.00 92.75 95 ALA A N 1
ATOM 830 C CA . ALA A 1 95 ? -0.249 -1.434 -1.738 1.00 92.75 95 ALA A CA 1
ATOM 831 C C . ALA A 1 95 ? -0.581 0.043 -1.489 1.00 92.75 95 ALA A C 1
ATOM 833 O O . ALA A 1 95 ? -1.727 0.409 -1.229 1.00 92.75 95 ALA A O 1
ATOM 834 N N . TYR A 1 96 ? 0.421 0.916 -1.555 1.00 91.69 96 TYR A N 1
ATOM 835 C CA . TYR A 1 96 ? 0.209 2.335 -1.331 1.00 91.69 96 TYR A CA 1
ATOM 836 C C . TYR A 1 96 ? -0.539 2.991 -2.498 1.00 91.69 96 TYR A C 1
ATOM 838 O O . TYR A 1 96 ? -1.500 3.721 -2.256 1.00 91.69 96 TYR A O 1
ATOM 846 N N . HIS A 1 97 ? -0.151 2.705 -3.742 1.00 92.12 97 HIS A N 1
ATOM 847 C CA . HIS A 1 97 ? -0.637 3.442 -4.912 1.00 92.12 97 HIS A CA 1
ATOM 848 C C . HIS A 1 97 ? -1.791 2.785 -5.679 1.00 92.12 97 HIS A C 1
ATOM 850 O O . HIS A 1 97 ? -2.486 3.497 -6.405 1.00 92.12 97 HIS A O 1
ATOM 856 N N . PHE A 1 98 ? -2.006 1.477 -5.519 1.00 92.81 98 PHE A N 1
ATOM 857 C CA . PHE A 1 98 ? -2.940 0.708 -6.349 1.00 92.81 98 PHE A CA 1
ATOM 858 C C . PHE A 1 98 ? -3.959 -0.103 -5.532 1.00 92.81 98 PHE A C 1
ATOM 860 O O . PHE A 1 98 ? -5.122 -0.188 -5.911 1.00 92.81 98 PHE A O 1
ATOM 867 N N . ASP A 1 99 ? -3.581 -0.644 -4.367 1.00 91.56 99 ASP A N 1
ATOM 868 C CA . ASP A 1 99 ? -4.527 -1.395 -3.524 1.00 91.56 99 ASP A CA 1
ATOM 869 C C . ASP A 1 99 ? -5.527 -0.457 -2.821 1.00 91.56 99 ASP A C 1
ATOM 871 O O . ASP A 1 99 ? -5.156 0.360 -1.972 1.00 91.56 99 ASP A O 1
ATOM 875 N N . SER A 1 100 ? -6.810 -0.590 -3.156 1.00 89.75 100 SER A N 1
ATOM 876 C CA . SER A 1 100 ? -7.891 0.285 -2.693 1.00 89.75 100 SER A CA 1
ATOM 877 C C . SER A 1 100 ? -8.283 0.113 -1.223 1.00 89.75 100 SER A C 1
ATOM 879 O O . SER A 1 100 ? -9.000 0.971 -0.709 1.00 89.75 100 SER A O 1
ATOM 881 N N . GLU A 1 101 ? -7.833 -0.940 -0.532 1.00 87.81 101 GLU A N 1
ATOM 882 C CA . GLU A 1 101 ? -8.312 -1.270 0.822 1.00 87.81 101 GLU A CA 1
ATOM 883 C C . GLU A 1 101 ? -7.277 -1.038 1.934 1.00 87.81 101 GLU A C 1
ATOM 885 O O . GLU A 1 101 ? -7.603 -1.140 3.117 1.00 87.81 101 GLU A O 1
ATOM 890 N N . VAL A 1 102 ? -6.020 -0.750 1.592 1.00 88.06 102 VAL A N 1
ATOM 891 C CA . VAL A 1 102 ? -4.926 -0.529 2.560 1.00 88.06 102 VAL A CA 1
ATOM 892 C C . VAL A 1 102 ? -4.331 0.862 2.409 1.00 88.06 102 VAL A C 1
ATOM 894 O O . VAL A 1 102 ? -4.486 1.493 1.373 1.00 88.06 102 VAL A O 1
ATOM 897 N N . TYR A 1 103 ? -3.626 1.353 3.433 1.00 83.00 103 TYR A N 1
ATOM 898 C CA . TYR A 1 103 ? -3.048 2.708 3.445 1.00 83.00 103 TYR A CA 1
ATOM 899 C C . TYR A 1 103 ? -4.072 3.785 3.065 1.00 83.00 103 TYR A C 1
ATOM 901 O O . TYR A 1 103 ? -3.857 4.574 2.145 1.00 83.00 103 TYR A O 1
ATOM 909 N N . LEU A 1 104 ? -5.206 3.762 3.763 1.00 85.12 104 LEU A N 1
ATOM 910 C CA . LEU A 1 104 ? -6.249 4.769 3.617 1.00 85.12 104 LEU A CA 1
ATOM 911 C C . LEU A 1 104 ? -5.820 6.078 4.291 1.00 85.12 104 LEU A C 1
ATOM 913 O O . LEU A 1 104 ? -4.799 6.138 4.985 1.00 85.12 104 LEU A O 1
ATOM 917 N N . ASP A 1 105 ? -6.594 7.138 4.074 1.00 87.62 105 ASP A N 1
ATOM 918 C CA . ASP A 1 105 ? -6.332 8.436 4.691 1.00 87.62 105 ASP A CA 1
ATOM 919 C C . ASP A 1 105 ? -6.260 8.323 6.228 1.00 87.62 105 ASP A C 1
ATOM 921 O O . ASP A 1 105 ? -6.963 7.519 6.842 1.00 87.62 105 ASP A O 1
ATOM 925 N N . LYS A 1 106 ? -5.414 9.134 6.875 1.00 89.81 106 LYS A N 1
ATOM 926 C CA . LYS A 1 106 ? -5.321 9.162 8.345 1.00 89.81 106 LYS A CA 1
ATOM 927 C C . LYS A 1 106 ? -6.677 9.463 8.984 1.00 89.81 106 LYS A C 1
ATOM 929 O O . LYS A 1 106 ? -6.971 8.931 10.054 1.00 89.81 106 LYS A O 1
ATOM 934 N N . GLU A 1 107 ? -7.491 10.268 8.308 1.00 92.06 107 GLU A N 1
ATOM 935 C CA . GLU A 1 107 ? -8.831 10.635 8.743 1.00 92.06 107 GLU A CA 1
ATOM 936 C C . GLU A 1 107 ? -9.755 9.423 8.881 1.00 92.06 107 GLU A C 1
ATOM 938 O O . GLU A 1 107 ? -10.468 9.315 9.875 1.00 92.06 107 GLU A O 1
ATOM 943 N N . TYR A 1 108 ? -9.672 8.451 7.967 1.00 92.38 108 TYR A N 1
ATOM 944 C CA . TYR A 1 108 ? -10.429 7.199 8.069 1.00 92.38 108 TYR A CA 1
ATOM 945 C C . TYR A 1 108 ? -10.161 6.491 9.407 1.00 92.38 108 TYR A C 1
ATOM 947 O O . TYR A 1 108 ? -11.084 6.153 10.144 1.00 92.38 108 TYR A O 1
ATOM 955 N N . TYR A 1 109 ? -8.886 6.319 9.767 1.00 89.94 109 TYR A N 1
ATOM 956 C CA . TYR A 1 109 ? -8.505 5.641 11.010 1.00 89.94 109 TYR A CA 1
ATOM 957 C C . TYR A 1 109 ? -8.872 6.449 12.263 1.00 89.94 109 TYR A C 1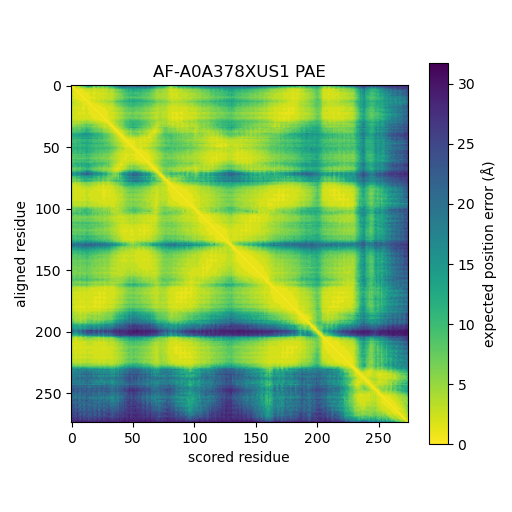
ATOM 959 O O . TYR A 1 109 ? -9.231 5.869 13.293 1.00 89.94 109 TYR A O 1
ATOM 967 N N . ARG A 1 110 ? -8.805 7.784 12.179 1.00 92.50 110 ARG A N 1
ATOM 968 C CA . ARG A 1 110 ? -9.250 8.684 13.249 1.00 92.50 110 ARG A CA 1
ATOM 969 C C . ARG A 1 110 ? -10.748 8.518 13.514 1.00 92.50 110 ARG A C 1
ATOM 971 O O . ARG A 1 110 ? -11.128 8.329 14.665 1.00 92.50 110 ARG A O 1
ATOM 978 N N . LEU A 1 111 ? -11.565 8.525 12.460 1.00 94.44 111 LEU A N 1
ATOM 979 C CA . LEU A 1 111 ? -13.024 8.397 12.532 1.00 94.44 111 LEU A CA 1
ATOM 980 C C . LEU A 1 111 ? -13.478 7.035 13.067 1.00 94.44 111 LEU A C 1
ATOM 982 O O . LEU A 1 111 ? -14.455 6.955 13.809 1.00 94.44 111 LEU A O 1
ATOM 986 N N . LEU A 1 112 ? -12.752 5.959 12.756 1.00 91.00 112 LEU A N 1
ATOM 987 C CA . LEU A 1 112 ? -13.041 4.648 13.340 1.00 91.00 112 LEU A CA 1
ATOM 988 C C . LEU A 1 112 ? -12.803 4.609 14.858 1.00 91.00 112 LEU A C 1
ATOM 990 O O . LEU A 1 112 ? -13.491 3.893 15.581 1.00 91.00 112 LEU A O 1
ATOM 994 N N . SER A 1 113 ? -11.858 5.406 15.360 1.00 91.19 113 SER A N 1
ATOM 995 C CA . SER A 1 113 ? -11.515 5.447 16.787 1.00 91.19 113 SER A CA 1
ATOM 996 C C . SER A 1 113 ? -12.532 6.231 17.632 1.00 91.19 113 SER A C 1
ATOM 998 O O . SER A 1 113 ? -12.437 6.220 18.858 1.00 91.19 113 SER A O 1
ATOM 1000 N N . THR A 1 114 ? -13.517 6.890 17.008 1.00 94.31 114 THR A N 1
ATOM 1001 C CA . THR A 1 114 ? -14.496 7.752 17.690 1.00 94.31 114 THR A CA 1
ATOM 1002 C C . THR A 1 114 ? -15.271 7.023 18.783 1.00 94.31 114 THR A C 1
ATOM 1004 O O . THR A 1 114 ? -15.401 7.571 19.871 1.00 94.31 114 THR A O 1
ATOM 1007 N N . ALA A 1 115 ? -15.711 5.780 18.556 1.00 93.62 115 ALA A N 1
ATOM 1008 C CA . ALA A 1 115 ? -16.445 5.014 19.570 1.00 93.62 115 ALA A CA 1
ATOM 1009 C C . ALA A 1 115 ? -15.624 4.806 20.857 1.00 93.62 115 ALA A C 1
ATOM 1011 O O . ALA A 1 115 ? -16.120 5.013 21.962 1.00 93.62 115 ALA A O 1
ATOM 1012 N N . ALA A 1 116 ? -14.337 4.477 20.712 1.00 94.19 116 ALA A N 1
ATOM 1013 C CA . ALA A 1 116 ? -13.432 4.315 21.846 1.00 94.19 116 ALA A CA 1
ATOM 1014 C C . ALA A 1 116 ? -13.160 5.651 22.550 1.00 94.19 116 ALA A C 1
ATOM 1016 O O . ALA A 1 116 ? -13.160 5.719 23.775 1.00 94.19 116 ALA A O 1
ATOM 1017 N N . ASN A 1 117 ? -12.962 6.725 21.782 1.00 94.81 117 ASN A N 1
ATOM 1018 C CA . ASN A 1 117 ? -12.740 8.057 22.340 1.00 94.81 117 ASN A CA 1
ATOM 1019 C C . ASN A 1 117 ? -13.958 8.533 23.143 1.00 94.81 117 ASN A C 1
ATOM 1021 O O . ASN A 1 117 ? -13.786 8.992 24.268 1.00 94.81 117 ASN A O 1
ATOM 1025 N N . LYS A 1 118 ? -15.172 8.346 22.608 1.00 95.50 118 LYS A N 1
ATOM 1026 C CA . LYS A 1 118 ? -16.432 8.668 23.293 1.00 95.50 118 LYS A CA 1
ATOM 1027 C C . LYS A 1 118 ? -16.613 7.848 24.565 1.00 95.50 118 LYS A C 1
ATOM 1029 O O . LYS A 1 118 ? -17.002 8.396 25.587 1.00 95.50 118 LYS A O 1
ATOM 1034 N N . TYR A 1 119 ? -16.246 6.567 24.542 1.00 96.00 119 TYR A N 1
ATOM 1035 C CA . TYR A 1 119 ? -16.249 5.729 25.742 1.00 96.00 119 TYR A CA 1
ATOM 1036 C C . TYR A 1 119 ? -15.365 6.312 26.855 1.00 96.00 119 TYR A C 1
ATOM 1038 O O . TYR A 1 119 ? -15.813 6.471 27.991 1.00 96.00 119 TYR A O 1
ATOM 1046 N N . TYR A 1 120 ? -14.121 6.681 26.539 1.00 95.25 120 TYR A N 1
ATOM 1047 C CA . TYR A 1 120 ? -13.214 7.267 27.529 1.00 95.25 120 TYR A CA 1
ATOM 1048 C C . TYR A 1 120 ? -13.618 8.685 27.961 1.00 95.25 120 TYR A C 1
ATOM 1050 O O . TYR A 1 120 ? -13.387 9.046 29.115 1.00 95.25 120 TYR A O 1
ATOM 1058 N N . GLU A 1 121 ? -14.240 9.463 27.073 1.00 95.06 121 GLU A N 1
ATOM 1059 C CA . GLU A 1 121 ? -14.814 10.778 27.378 1.00 95.06 121 GLU A CA 1
ATOM 1060 C C . GLU A 1 121 ? -15.938 10.665 28.417 1.00 95.06 121 GLU A C 1
ATOM 1062 O O . GLU A 1 121 ? -15.864 11.316 29.458 1.00 95.06 121 GLU A O 1
ATOM 1067 N N . VAL A 1 122 ? -16.910 9.771 28.194 1.00 95.31 122 VAL A N 1
ATOM 1068 C CA . VAL A 1 122 ? -18.025 9.514 29.124 1.00 95.31 122 VAL A CA 1
ATOM 1069 C C . VAL A 1 122 ? -17.514 9.048 30.486 1.00 95.31 122 VAL A C 1
ATOM 1071 O O . VAL A 1 122 ? -17.946 9.557 31.517 1.00 95.31 122 VAL A O 1
ATOM 1074 N N . ILE A 1 123 ? -16.532 8.140 30.520 1.00 94.94 123 ILE A N 1
ATOM 1075 C CA . ILE A 1 123 ? -15.895 7.733 31.784 1.00 94.94 123 ILE A CA 1
ATOM 1076 C C . ILE A 1 123 ? -15.256 8.932 32.493 1.00 94.94 123 ILE A C 1
ATOM 1078 O O . ILE A 1 123 ? -15.298 9.021 33.720 1.00 94.94 123 ILE A O 1
ATOM 1082 N N . GLY A 1 124 ? -14.615 9.829 31.743 1.00 94.25 124 GLY A N 1
ATOM 1083 C CA . GLY A 1 124 ? -14.027 11.050 32.285 1.00 94.25 124 GLY A CA 1
ATOM 1084 C C . GLY A 1 124 ? -15.076 11.954 32.930 1.00 94.25 124 GLY A C 1
ATOM 1085 O O . GLY A 1 124 ? -14.865 12.411 34.052 1.00 94.25 124 GLY A O 1
ATOM 1086 N N . GLN A 1 125 ? -16.212 12.145 32.258 1.00 93.69 125 GLN A N 1
ATOM 1087 C CA . GLN A 1 125 ? -17.336 12.946 32.745 1.00 93.69 125 GLN A CA 1
ATOM 1088 C C . GLN A 1 125 ? -17.951 12.346 34.017 1.00 93.69 125 GLN A C 1
ATOM 1090 O O . GLN A 1 125 ? -18.013 13.030 35.034 1.00 93.69 125 GLN A O 1
ATOM 1095 N N . LEU A 1 126 ? -18.277 11.048 34.014 1.00 92.94 126 LEU A N 1
ATOM 1096 C CA . LEU A 1 126 ? -18.851 10.348 35.175 1.00 92.94 126 LEU A CA 1
ATOM 1097 C C . LEU A 1 126 ? -17.918 10.328 36.397 1.00 92.94 126 LEU A C 1
ATOM 1099 O O . LEU A 1 126 ? -18.374 10.265 37.537 1.00 92.94 126 LEU A O 1
ATOM 1103 N N . LYS A 1 127 ? -16.595 10.362 36.182 1.00 91.69 127 LYS A N 1
ATOM 1104 C CA . LYS A 1 127 ? -15.609 10.471 37.271 1.00 91.69 127 LYS A CA 1
ATOM 1105 C C . LYS A 1 127 ? -15.548 11.867 37.886 1.00 91.69 127 LYS A C 1
ATOM 1107 O O . LYS A 1 127 ? -15.192 11.979 39.055 1.00 91.69 127 LYS A O 1
ATOM 1112 N N . GLN A 1 128 ? -15.804 12.908 37.095 1.00 90.94 128 GLN A N 1
ATOM 1113 C CA . GLN A 1 128 ? -15.785 14.299 37.553 1.00 90.94 128 GLN A CA 1
ATOM 1114 C C . GLN A 1 128 ? -17.099 14.676 38.237 1.00 90.94 128 GLN A C 1
ATOM 1116 O O . GLN A 1 128 ? -17.073 15.300 39.294 1.00 90.94 128 GLN A O 1
ATOM 1121 N N . ASP A 1 129 ? -18.222 14.255 37.659 1.00 87.94 129 ASP A N 1
ATOM 1122 C CA . ASP A 1 129 ? -19.558 14.430 38.213 1.00 87.94 129 ASP A CA 1
ATOM 1123 C C . ASP A 1 129 ? -20.360 13.136 38.041 1.00 87.94 129 ASP A C 1
ATOM 1125 O O . ASP A 1 129 ? -20.798 12.783 36.948 1.00 87.94 129 ASP A O 1
ATOM 1129 N N . GLY A 1 130 ? -20.554 12.421 39.148 1.00 78.81 130 GLY A N 1
ATOM 1130 C CA . GLY A 1 130 ? -21.266 11.147 39.159 1.00 78.81 130 GLY A CA 1
ATOM 1131 C C . GLY A 1 130 ? -22.773 11.256 38.915 1.00 78.81 130 GLY A C 1
ATOM 1132 O O . GLY A 1 130 ? -23.406 10.215 38.785 1.00 78.81 130 GLY A O 1
ATOM 1133 N N . ASN A 1 131 ? -23.340 12.464 38.858 1.00 80.88 131 ASN A N 1
ATOM 1134 C CA . ASN A 1 131 ? -24.765 12.695 38.606 1.00 80.88 131 ASN A CA 1
ATOM 1135 C C . ASN A 1 131 ? -25.024 13.396 37.264 1.00 80.88 131 ASN A C 1
ATOM 1137 O O . ASN A 1 131 ? -26.154 13.818 37.003 1.00 80.88 131 ASN A O 1
ATOM 1141 N N . ILE A 1 132 ? -23.999 13.544 36.419 1.00 88.62 132 ILE A N 1
ATOM 1142 C CA . ILE A 1 132 ? -24.158 14.151 35.099 1.00 88.62 132 ILE A CA 1
ATOM 1143 C C . ILE A 1 132 ? -25.111 13.314 34.237 1.00 88.62 132 ILE A C 1
ATOM 1145 O O . ILE A 1 132 ? -25.017 12.088 34.171 1.00 88.62 132 ILE A O 1
ATOM 1149 N N . HIS A 1 133 ? -26.038 13.986 33.557 1.00 87.88 133 HIS A N 1
ATOM 1150 C CA . HIS A 1 133 ? -26.883 13.333 32.568 1.00 87.88 133 HIS A CA 1
ATOM 1151 C C . HIS A 1 133 ? -26.087 13.111 31.280 1.00 87.88 133 HIS A C 1
ATOM 1153 O O . HIS A 1 133 ? -25.593 14.068 30.685 1.00 87.88 133 HIS A O 1
ATOM 1159 N N . ILE A 1 134 ? -25.982 11.853 30.857 1.00 90.56 134 ILE A N 1
ATOM 1160 C CA . ILE A 1 134 ? -25.371 11.468 29.588 1.00 90.56 134 ILE A CA 1
ATOM 1161 C C . ILE A 1 134 ? -26.486 11.144 28.595 1.00 90.56 134 ILE A C 1
ATOM 1163 O O . ILE A 1 134 ? -27.272 10.224 28.824 1.00 90.56 134 ILE A O 1
ATOM 1167 N N . ASP A 1 135 ? -26.541 11.874 27.481 1.00 92.25 135 ASP A N 1
ATOM 1168 C CA . ASP A 1 135 ? -27.459 11.553 26.389 1.00 92.25 135 ASP A CA 1
ATOM 1169 C C . ASP A 1 135 ? -26.871 10.427 25.525 1.00 92.25 135 ASP A C 1
ATOM 1171 O O . ASP A 1 135 ? -26.028 10.629 24.644 1.00 92.25 135 ASP A O 1
ATOM 1175 N N . THR A 1 136 ? -27.321 9.201 25.790 1.00 93.38 136 THR A N 1
ATOM 1176 C CA . THR A 1 136 ? -26.891 8.010 25.049 1.00 93.38 136 THR A CA 1
ATOM 1177 C C . THR A 1 136 ? -27.223 8.094 23.558 1.00 93.38 136 THR A C 1
ATOM 1179 O O . THR A 1 136 ? -26.459 7.578 22.735 1.00 93.38 136 THR A O 1
ATOM 1182 N N . LYS A 1 137 ? -28.334 8.744 23.183 1.00 93.56 137 LYS A N 1
ATOM 1183 C CA . LYS A 1 137 ? -28.757 8.845 21.780 1.00 93.56 137 LYS A CA 1
ATOM 1184 C C . LYS A 1 137 ? -27.864 9.798 21.012 1.00 93.56 137 LYS A C 1
ATOM 1186 O O . LYS A 1 137 ? -27.433 9.444 19.918 1.00 93.56 137 LYS A O 1
ATOM 1191 N N . GLU A 1 138 ? -27.539 10.947 21.600 1.00 94.38 138 GLU A N 1
ATOM 1192 C CA . GLU A 1 138 ? -26.604 11.900 21.001 1.00 94.38 138 GLU A CA 1
ATOM 1193 C C . GLU A 1 138 ? -25.261 11.217 20.712 1.00 94.38 138 GLU A C 1
ATOM 1195 O O . GLU A 1 138 ? -24.776 11.241 19.580 1.00 94.38 138 GLU A O 1
ATOM 1200 N N . ILE A 1 139 ? -24.700 10.504 21.694 1.00 95.44 139 ILE A N 1
ATOM 1201 C CA . ILE A 1 139 ? -23.430 9.782 21.522 1.00 95.44 139 ILE A CA 1
ATOM 1202 C C . ILE A 1 139 ? -23.528 8.735 20.410 1.00 95.44 139 ILE A C 1
ATOM 1204 O O . ILE A 1 139 ? -22.616 8.614 19.584 1.00 95.44 139 ILE A O 1
ATOM 1208 N N . GLU A 1 140 ? -24.617 7.966 20.370 1.00 95.75 140 GLU A N 1
ATOM 1209 C CA . GLU A 1 140 ? -24.804 6.948 19.339 1.00 95.75 140 GLU A CA 1
ATOM 1210 C C . GLU A 1 140 ? -24.911 7.572 17.935 1.00 95.75 140 GLU A C 1
ATOM 1212 O O . GLU A 1 140 ? -24.331 7.050 16.978 1.00 95.75 140 GLU A O 1
ATOM 1217 N N . GLU A 1 141 ? -25.604 8.703 17.797 1.00 96.12 141 GLU A N 1
ATOM 1218 C CA . GLU A 1 141 ? -25.695 9.460 16.546 1.00 96.12 141 GLU A CA 1
ATOM 1219 C C . GLU A 1 141 ? -24.329 9.997 16.103 1.00 96.12 141 GLU A C 1
ATOM 1221 O O . GLU A 1 141 ? -23.977 9.900 14.922 1.00 96.12 141 GLU A O 1
ATOM 1226 N N . GLU A 1 142 ? -23.509 10.493 17.032 1.00 95.88 142 GLU A N 1
ATOM 1227 C CA . GLU A 1 142 ? -22.148 10.932 16.725 1.00 95.88 142 GLU A CA 1
ATOM 1228 C C . GLU A 1 142 ? -21.258 9.786 16.236 1.00 95.88 142 GLU A C 1
ATOM 1230 O O . GLU A 1 142 ? -20.510 9.958 15.266 1.00 95.88 142 GLU A O 1
ATOM 1235 N N . ILE A 1 143 ? -21.351 8.614 16.873 1.00 95.31 143 ILE A N 1
ATOM 1236 C CA . ILE A 1 143 ? -20.618 7.410 16.463 1.00 95.31 143 ILE A CA 1
ATOM 1237 C C . ILE A 1 143 ? -21.058 6.976 15.062 1.00 95.31 143 ILE A C 1
ATOM 1239 O O . ILE A 1 143 ? -20.201 6.763 14.198 1.00 95.31 143 ILE A O 1
ATOM 1243 N N . LYS A 1 144 ? -22.371 6.900 14.805 1.00 95.06 144 LYS A N 1
ATOM 1244 C CA . LYS A 1 144 ? -22.931 6.542 13.489 1.00 95.06 144 LYS A CA 1
ATOM 1245 C C . LYS A 1 144 ? -22.449 7.502 12.403 1.00 95.06 144 LYS A C 1
ATOM 1247 O O . LYS A 1 144 ? -21.847 7.066 11.424 1.00 95.06 144 LYS A O 1
ATOM 1252 N N . ARG A 1 145 ? -22.587 8.812 12.631 1.00 96.69 145 ARG A N 1
ATOM 1253 C CA . ARG A 1 145 ? -22.098 9.857 11.719 1.00 96.69 145 ARG A CA 1
ATOM 1254 C C . ARG A 1 145 ? -20.598 9.729 11.454 1.00 96.69 145 ARG A C 1
ATOM 1256 O O . ARG A 1 145 ? -20.152 9.911 10.324 1.00 96.69 145 ARG A O 1
ATOM 1263 N N . SER A 1 146 ? -19.805 9.412 12.477 1.00 96.00 146 SER A N 1
ATOM 1264 C CA . SER A 1 146 ? -18.363 9.208 12.322 1.00 96.00 146 SER A CA 1
ATOM 1265 C C . SER A 1 146 ? -18.042 8.011 11.423 1.00 96.00 146 SER A C 1
ATOM 1267 O O . SER A 1 146 ? -17.123 8.089 10.610 1.00 96.00 146 SER A O 1
ATOM 1269 N N . PHE A 1 147 ? -18.796 6.915 11.523 1.00 93.75 147 PHE A N 1
ATOM 1270 C CA . PHE A 1 147 ? -18.618 5.756 10.645 1.00 93.75 147 PHE A CA 1
ATOM 1271 C C . PHE A 1 147 ? -19.058 6.030 9.204 1.00 93.75 147 PHE A C 1
ATOM 1273 O O . PHE A 1 147 ? -18.348 5.630 8.280 1.00 93.75 147 PHE A O 1
ATOM 1280 N N . ASP A 1 148 ? -20.133 6.789 8.993 1.00 94.81 148 ASP A N 1
ATOM 1281 C CA . ASP A 1 148 ? -20.535 7.216 7.647 1.00 94.81 148 ASP A CA 1
ATOM 1282 C C . ASP A 1 148 ? -19.451 8.084 6.990 1.00 94.81 148 ASP A C 1
ATOM 1284 O O . ASP A 1 148 ? -19.072 7.871 5.834 1.00 94.81 148 ASP A O 1
ATOM 1288 N N . LEU A 1 149 ? -18.886 9.031 7.745 1.00 95.81 149 LEU A N 1
ATOM 1289 C CA . LEU A 1 149 ? -17.750 9.838 7.294 1.00 95.81 149 LEU A CA 1
ATOM 1290 C C . LEU A 1 149 ? -16.503 8.981 7.040 1.00 95.81 149 LEU A C 1
ATOM 1292 O O . LEU A 1 149 ? -15.736 9.282 6.124 1.00 95.81 149 LEU A O 1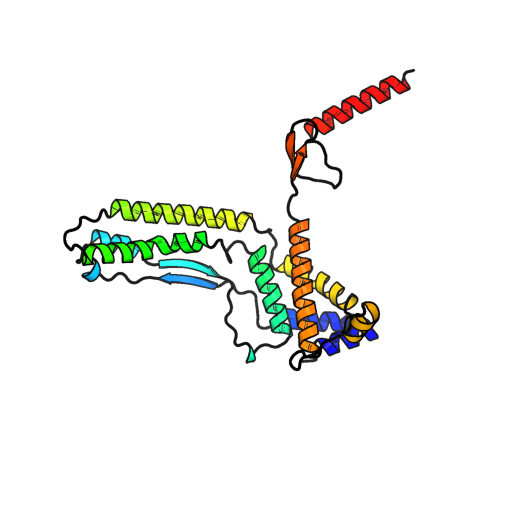
ATOM 1296 N N . ALA A 1 150 ? -16.294 7.908 7.809 1.00 93.62 150 ALA A N 1
ATOM 1297 C CA . ALA A 1 150 ? -15.178 6.996 7.591 1.00 93.62 150 ALA A CA 1
ATOM 1298 C C . ALA A 1 150 ? -15.316 6.289 6.235 1.00 93.62 150 ALA A C 1
ATOM 1300 O O . ALA A 1 150 ? -14.365 6.285 5.453 1.00 93.62 150 ALA A O 1
ATOM 1301 N N . GLU A 1 151 ? -16.493 5.762 5.895 1.00 91.88 151 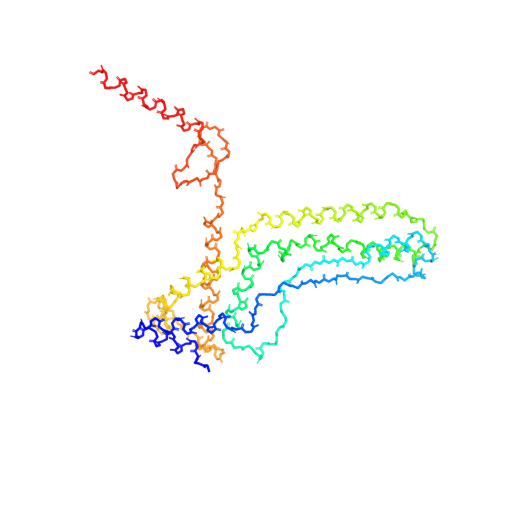GLU A N 1
ATOM 1302 C CA . GLU A 1 151 ? -16.707 5.138 4.582 1.00 91.88 151 GLU A CA 1
ATOM 1303 C C . GLU A 1 151 ? -16.560 6.146 3.430 1.00 91.88 151 GLU A C 1
ATOM 1305 O O . GLU A 1 151 ? -15.969 5.818 2.398 1.00 91.88 151 GLU A O 1
ATOM 1310 N N . GLN A 1 152 ? -16.972 7.405 3.619 1.00 92.50 152 GLN A N 1
ATOM 1311 C CA . GLN A 1 152 ? -16.701 8.472 2.646 1.00 92.50 152 GLN A CA 1
ATOM 1312 C C . GLN A 1 152 ? -15.198 8.752 2.497 1.00 92.50 152 GLN A C 1
ATOM 1314 O O . GLN A 1 152 ? -14.688 8.851 1.378 1.00 92.50 152 GLN A O 1
ATOM 1319 N N . ALA A 1 153 ? -14.459 8.850 3.606 1.00 91.50 153 ALA A N 1
ATOM 1320 C CA . ALA A 1 153 ? -13.011 9.057 3.597 1.00 91.50 153 ALA A CA 1
ATOM 1321 C C . ALA A 1 153 ? -12.275 7.895 2.911 1.00 91.50 153 ALA A C 1
ATOM 1323 O O . ALA A 1 153 ? -11.347 8.118 2.128 1.00 91.50 153 ALA A O 1
ATOM 1324 N N . LYS A 1 154 ? -12.725 6.661 3.150 1.00 91.62 154 LYS A N 1
ATOM 1325 C CA . LYS A 1 154 ? -12.240 5.455 2.478 1.00 91.62 154 LYS A CA 1
ATOM 1326 C C . LYS A 1 154 ? -12.497 5.520 0.978 1.00 91.62 154 LYS A C 1
ATOM 1328 O O . LYS A 1 154 ? -11.533 5.438 0.226 1.00 91.62 154 LYS A O 1
ATOM 1333 N N . ALA A 1 155 ? -13.732 5.772 0.543 1.00 88.19 155 ALA A N 1
ATOM 1334 C CA . ALA A 1 155 ? -14.066 5.904 -0.876 1.00 88.19 155 ALA A CA 1
ATOM 1335 C C . ALA A 1 155 ? -13.227 6.993 -1.569 1.00 88.19 155 ALA A C 1
ATOM 1337 O O . ALA A 1 155 ? -12.657 6.766 -2.636 1.00 88.19 155 ALA A O 1
ATOM 1338 N N . ASN A 1 156 ? -13.064 8.153 -0.928 1.00 87.81 156 ASN A N 1
ATOM 1339 C CA . ASN A 1 156 ? -12.232 9.244 -1.437 1.00 87.81 156 ASN A CA 1
ATOM 1340 C C . ASN A 1 156 ? -10.750 8.862 -1.543 1.00 87.81 156 ASN A C 1
ATOM 1342 O O . ASN A 1 156 ? -10.071 9.287 -2.477 1.00 87.81 156 ASN A O 1
ATOM 1346 N N . SER A 1 157 ? -10.231 8.087 -0.590 1.00 86.38 157 SER A N 1
ATOM 1347 C CA . SER A 1 157 ? -8.855 7.591 -0.621 1.00 86.38 157 SER A CA 1
ATOM 1348 C C . SER A 1 157 ? -8.667 6.550 -1.726 1.00 86.38 157 SER A C 1
ATOM 1350 O O . SER A 1 157 ? -7.732 6.670 -2.516 1.00 86.38 157 SER A O 1
ATOM 1352 N N . SER A 1 158 ? -9.590 5.593 -1.846 1.00 86.62 158 SER A N 1
ATOM 1353 C CA . SER A 1 158 ? -9.583 4.563 -2.886 1.00 86.62 158 SER A CA 1
ATOM 1354 C C . SER A 1 158 ? -9.672 5.169 -4.291 1.00 86.62 158 SER A C 1
ATOM 1356 O O . SER A 1 158 ? -8.920 4.762 -5.168 1.00 86.62 158 SER A O 1
ATOM 1358 N N . ASN A 1 159 ? -10.500 6.200 -4.496 1.00 84.50 159 ASN A N 1
ATOM 1359 C CA . ASN A 1 159 ? -10.656 6.879 -5.791 1.00 84.50 159 ASN A CA 1
ATOM 1360 C C . ASN A 1 159 ? -9.407 7.651 -6.251 1.00 84.50 159 ASN A C 1
ATOM 1362 O O . ASN A 1 159 ? -9.291 7.982 -7.429 1.00 84.50 159 ASN A O 1
ATOM 1366 N N . LYS A 1 160 ? -8.478 7.971 -5.341 1.00 83.88 160 LYS A N 1
ATOM 1367 C CA . LYS A 1 160 ? -7.194 8.606 -5.688 1.00 83.88 160 LYS A CA 1
ATOM 1368 C C . LYS A 1 160 ? -6.147 7.597 -6.162 1.00 83.88 160 LYS A C 1
ATOM 1370 O O . LYS A 1 160 ? -5.107 8.010 -6.672 1.00 83.88 160 LYS A O 1
ATOM 1375 N N . LYS A 1 161 ? -6.381 6.303 -5.945 1.00 89.94 161 LYS A N 1
ATOM 1376 C CA . LYS A 1 161 ? -5.474 5.228 -6.348 1.00 89.94 161 LYS A CA 1
ATOM 1377 C C . LYS A 1 161 ? -5.791 4.777 -7.765 1.00 89.94 161 LYS A C 1
ATOM 1379 O O . LYS A 1 161 ? -6.936 4.847 -8.207 1.00 89.94 161 LYS A O 1
ATOM 1384 N N . LEU A 1 162 ? -4.768 4.318 -8.476 1.00 89.31 162 LEU A N 1
ATOM 1385 C CA . LEU A 1 162 ? -4.964 3.751 -9.805 1.00 89.31 162 LEU A CA 1
ATOM 1386 C C . LEU A 1 162 ? -5.477 2.320 -9.694 1.00 89.31 162 LEU A C 1
ATOM 1388 O O . LEU A 1 162 ? -5.032 1.559 -8.840 1.00 89.31 162 LEU A O 1
ATOM 1392 N N . SER A 1 163 ? -6.396 1.952 -10.584 1.00 89.75 163 SER A N 1
ATOM 1393 C CA . SER A 1 163 ? -6.846 0.569 -10.705 1.00 89.75 163 SER A CA 1
ATOM 1394 C C . SER A 1 163 ? -5.825 -0.207 -11.530 1.00 89.75 163 SER A C 1
ATOM 1396 O O . SER A 1 163 ? -5.657 0.057 -12.717 1.00 89.75 163 SER A O 1
ATOM 1398 N N . LEU A 1 164 ? -5.116 -1.114 -10.867 1.00 92.44 164 LEU A N 1
ATOM 1399 C CA . LEU A 1 164 ? -4.160 -2.034 -11.468 1.00 92.44 164 LEU A CA 1
ATOM 1400 C C . LEU A 1 164 ? -4.157 -3.301 -10.618 1.00 92.44 164 LEU A C 1
ATOM 1402 O O . LEU A 1 164 ? -4.048 -3.213 -9.392 1.00 92.44 164 LEU A O 1
ATOM 1406 N N . THR A 1 165 ? -4.313 -4.463 -11.242 1.00 93.81 165 THR A N 1
ATOM 1407 C CA . THR A 1 165 ? -4.223 -5.739 -10.527 1.00 93.81 165 THR A CA 1
ATOM 1408 C C . THR A 1 165 ? -2.777 -6.042 -10.137 1.00 93.81 165 THR A C 1
ATOM 1410 O O . THR A 1 165 ? -1.826 -5.451 -10.654 1.00 93.81 165 THR A O 1
ATOM 1413 N N . TRP A 1 166 ? -2.597 -6.974 -9.200 1.00 94.75 166 TRP A N 1
ATOM 1414 C CA . TRP A 1 166 ? -1.260 -7.370 -8.767 1.00 94.75 166 TRP A CA 1
ATOM 1415 C C . TRP A 1 166 ? -0.460 -7.979 -9.918 1.00 94.75 166 TRP A C 1
ATOM 1417 O O . TRP A 1 166 ? 0.696 -7.615 -10.096 1.00 94.75 166 TRP A O 1
ATOM 1427 N N . ASP A 1 167 ? -1.087 -8.831 -10.727 1.00 95.62 167 ASP A N 1
ATOM 1428 C CA . ASP A 1 167 ? -0.416 -9.511 -11.836 1.00 95.62 167 ASP A CA 1
ATOM 1429 C C . ASP A 1 167 ? -0.021 -8.519 -12.942 1.00 95.62 167 ASP A C 1
ATOM 1431 O O . ASP A 1 167 ? 1.114 -8.534 -13.404 1.00 95.62 167 ASP A O 1
ATOM 1435 N N . GLU A 1 168 ? -0.884 -7.556 -13.288 1.00 96.31 168 GLU A N 1
ATOM 1436 C CA . GLU A 1 168 ? -0.515 -6.479 -14.224 1.00 96.31 168 GLU A CA 1
ATOM 1437 C C . GLU A 1 168 ? 0.651 -5.630 -13.697 1.00 96.31 168 GLU A C 1
ATOM 1439 O O . GLU A 1 168 ? 1.531 -5.220 -14.455 1.00 96.31 168 GLU A O 1
ATOM 1444 N N . TYR A 1 169 ? 0.686 -5.362 -12.389 1.00 97.06 169 TYR A N 1
ATOM 1445 C CA . TYR A 1 169 ? 1.798 -4.646 -11.774 1.00 97.06 169 TYR A CA 1
ATOM 1446 C C . TYR A 1 169 ? 3.098 -5.460 -11.783 1.00 97.06 169 TYR A C 1
ATOM 1448 O O . TYR A 1 169 ? 4.164 -4.888 -12.005 1.00 97.06 169 TYR A O 1
ATOM 1456 N N . VAL A 1 170 ? 3.023 -6.777 -11.570 1.00 97.00 170 VAL A N 1
ATOM 1457 C CA . VAL A 1 170 ? 4.168 -7.696 -11.689 1.00 97.00 170 VAL A CA 1
ATOM 1458 C C . VAL A 1 170 ? 4.766 -7.609 -13.092 1.00 97.00 170 VAL A C 1
ATOM 1460 O O . VAL A 1 170 ? 5.974 -7.416 -13.213 1.00 97.00 170 VAL A O 1
ATOM 1463 N N . GLU A 1 171 ? 3.935 -7.634 -14.136 1.00 97.12 171 GLU A N 1
ATOM 1464 C CA . GLU A 1 171 ? 4.398 -7.504 -15.524 1.00 97.12 171 GLU A CA 1
ATOM 1465 C C . GLU A 1 171 ? 5.077 -6.157 -15.803 1.00 97.12 171 GLU A C 1
ATOM 1467 O O . GLU A 1 171 ? 6.148 -6.104 -16.412 1.00 97.12 171 GLU A O 1
ATOM 1472 N N . LEU A 1 172 ? 4.517 -5.051 -15.295 1.00 97.25 172 LEU A N 1
ATOM 1473 C CA . LEU A 1 172 ? 5.168 -3.740 -15.403 1.00 97.25 172 LEU A CA 1
ATOM 1474 C C . LEU A 1 172 ? 6.534 -3.726 -14.715 1.00 97.25 172 LEU A C 1
ATOM 1476 O O . LEU A 1 172 ? 7.497 -3.185 -15.259 1.00 97.25 172 LEU A O 1
ATOM 1480 N N . VAL A 1 173 ? 6.622 -4.309 -13.519 1.00 97.81 173 VAL A N 1
ATOM 1481 C CA . VAL A 1 173 ? 7.869 -4.377 -12.757 1.00 97.81 173 VAL A CA 1
ATOM 1482 C C . VAL A 1 173 ? 8.898 -5.260 -13.462 1.00 97.81 173 VAL A C 1
ATOM 1484 O O . VAL A 1 173 ? 10.061 -4.869 -13.494 1.00 97.81 173 VAL A O 1
ATOM 1487 N N . ASN A 1 174 ? 8.498 -6.375 -14.078 1.00 97.94 174 ASN A N 1
ATOM 1488 C CA . ASN A 1 174 ? 9.388 -7.213 -14.888 1.00 97.94 174 ASN A CA 1
ATOM 1489 C C . ASN A 1 174 ? 10.003 -6.427 -16.046 1.00 97.94 174 ASN A C 1
ATOM 1491 O O . ASN A 1 174 ? 11.226 -6.366 -16.148 1.00 97.94 174 ASN A O 1
ATOM 1495 N N . GLY A 1 175 ? 9.184 -5.725 -16.834 1.00 97.19 175 GLY A N 1
ATOM 1496 C CA . GLY A 1 175 ? 9.706 -4.881 -17.913 1.00 97.19 175 GLY A CA 1
ATOM 1497 C C . GLY A 1 175 ? 10.584 -3.736 -17.396 1.00 97.19 175 GLY A C 1
ATOM 1498 O O . GLY A 1 175 ? 11.534 -3.305 -18.046 1.00 97.19 175 GLY A O 1
ATOM 1499 N N . TRP A 1 176 ? 10.311 -3.220 -16.195 1.00 97.75 176 TRP A N 1
ATOM 1500 C CA . TRP A 1 176 ? 11.195 -2.243 -15.568 1.00 97.75 176 TRP A CA 1
ATOM 1501 C C . TRP A 1 176 ? 12.535 -2.836 -15.166 1.00 97.75 176 TRP A C 1
ATOM 1503 O O . TRP A 1 176 ? 13.523 -2.138 -15.361 1.00 97.75 176 TRP A O 1
ATOM 1513 N N . ILE A 1 177 ? 12.558 -4.053 -14.619 1.00 97.81 177 ILE A N 1
ATOM 1514 C CA . ILE A 1 177 ? 13.774 -4.775 -14.228 1.00 97.81 177 ILE A CA 1
ATOM 1515 C C . ILE A 1 177 ? 14.679 -4.979 -15.439 1.00 97.81 177 ILE A C 1
ATOM 1517 O O . ILE A 1 177 ? 15.853 -4.643 -15.330 1.00 97.81 177 ILE A O 1
ATOM 1521 N N . ASP A 1 178 ? 14.136 -5.394 -16.585 1.00 96.56 178 ASP A N 1
ATOM 1522 C CA . ASP A 1 178 ? 14.903 -5.537 -17.836 1.00 96.56 178 ASP A CA 1
ATOM 1523 C C . ASP A 1 178 ? 15.669 -4.247 -18.149 1.00 96.56 178 ASP A C 1
ATOM 1525 O O . ASP A 1 178 ? 16.893 -4.216 -18.252 1.00 96.56 178 ASP A O 1
ATOM 1529 N N . HIS A 1 179 ? 14.949 -3.123 -18.136 1.00 95.50 179 HIS A N 1
ATOM 1530 C CA . HIS A 1 179 ? 15.556 -1.811 -18.331 1.00 95.50 179 HIS A CA 1
ATOM 1531 C C . HIS A 1 179 ? 16.556 -1.405 -17.240 1.00 95.50 179 HIS A C 1
ATOM 1533 O O . HIS A 1 179 ? 17.374 -0.525 -17.489 1.00 95.50 179 HIS A O 1
ATOM 1539 N N . LEU A 1 180 ? 16.451 -1.920 -16.013 1.00 96.12 180 LEU A N 1
ATOM 1540 C CA . LEU A 1 180 ? 17.424 -1.619 -14.959 1.00 96.12 180 LEU A CA 1
ATOM 1541 C C . LEU A 1 180 ? 18.730 -2.372 -15.177 1.00 96.12 180 LEU A C 1
ATOM 1543 O O . LEU A 1 180 ? 19.784 -1.787 -14.963 1.00 96.12 180 LEU A O 1
ATOM 1547 N N . PHE A 1 181 ? 18.665 -3.621 -15.631 1.00 96.38 181 PHE A N 1
ATOM 1548 C CA . PHE A 1 181 ? 19.853 -4.383 -16.007 1.00 96.38 181 PHE A CA 1
ATOM 1549 C C . PHE A 1 181 ? 20.603 -3.684 -17.150 1.00 96.38 181 PHE A C 1
ATOM 1551 O O . PHE A 1 181 ? 21.793 -3.414 -17.022 1.00 96.38 181 PHE A O 1
ATOM 1558 N N . ASP A 1 182 ? 19.891 -3.252 -18.195 1.00 94.75 182 ASP A N 1
ATOM 1559 C CA . ASP A 1 182 ? 20.492 -2.552 -19.344 1.00 94.75 182 ASP A CA 1
ATOM 1560 C C . ASP A 1 182 ? 21.111 -1.186 -19.005 1.00 94.75 182 ASP A C 1
ATOM 1562 O O . ASP A 1 182 ? 22.020 -0.708 -19.684 1.00 94.75 182 ASP A O 1
ATOM 1566 N N . LEU A 1 183 ? 20.572 -0.502 -17.993 1.00 93.25 183 LEU A N 1
ATOM 1567 C CA . LEU A 1 183 ? 20.982 0.855 -17.617 1.00 93.25 183 LEU A CA 1
ATOM 1568 C C . LEU A 1 183 ? 21.906 0.886 -16.401 1.00 93.25 183 LEU A C 1
ATOM 1570 O O . LEU A 1 183 ? 22.254 1.978 -15.935 1.00 93.25 183 LEU A O 1
ATOM 1574 N N . TYR A 1 184 ? 22.248 -0.272 -15.844 1.00 93.44 184 TYR A N 1
ATOM 1575 C CA . TYR A 1 184 ? 23.109 -0.339 -14.681 1.00 93.44 184 TYR A CA 1
ATOM 1576 C C . TYR A 1 184 ? 24.509 0.189 -15.019 1.00 93.44 184 TYR A C 1
ATOM 1578 O O . TYR A 1 184 ? 25.055 -0.023 -16.102 1.00 93.44 184 TYR A O 1
ATOM 1586 N N . LYS A 1 185 ? 25.082 0.933 -14.075 1.00 88.00 185 LYS A N 1
ATOM 1587 C CA . LYS A 1 185 ? 26.463 1.406 -14.126 1.00 88.00 185 LYS A CA 1
ATOM 1588 C C . LYS A 1 185 ? 27.073 1.167 -12.759 1.00 88.00 185 LYS A C 1
ATOM 1590 O O . LYS A 1 185 ? 26.452 1.515 -11.753 1.00 88.00 185 LYS A O 1
ATOM 1595 N N . THR A 1 186 ? 28.279 0.613 -12.741 1.00 85.75 186 THR A N 1
ATOM 1596 C CA . THR A 1 186 ? 29.046 0.473 -11.505 1.00 85.75 186 THR A CA 1
ATOM 1597 C C . THR A 1 186 ? 29.369 1.856 -10.923 1.00 85.75 186 THR A C 1
ATOM 1599 O O . THR A 1 186 ? 29.404 2.846 -11.674 1.00 85.75 186 THR A O 1
ATOM 1602 N N . PRO A 1 187 ? 29.590 1.964 -9.601 1.00 82.00 187 PRO A N 1
ATOM 1603 C CA . PRO A 1 187 ? 30.005 3.215 -8.971 1.00 82.00 187 PRO A CA 1
ATOM 1604 C C . PRO A 1 187 ? 31.209 3.868 -9.666 1.00 82.00 187 PRO A C 1
ATOM 1606 O O . PRO A 1 187 ? 31.166 5.063 -9.950 1.00 82.00 187 PRO A O 1
ATOM 1609 N N . GLU A 1 188 ? 32.220 3.078 -10.031 1.00 81.38 188 GLU A N 1
ATOM 1610 C CA . GLU A 1 188 ? 33.461 3.529 -10.672 1.00 81.38 188 GLU A CA 1
ATOM 1611 C C . GLU A 1 188 ? 33.184 4.129 -12.053 1.00 81.38 188 GLU A C 1
ATOM 1613 O O . GLU A 1 188 ? 33.697 5.195 -12.402 1.00 81.38 188 GLU A O 1
ATOM 1618 N N . ARG A 1 189 ? 32.329 3.473 -12.850 1.00 82.88 189 ARG A N 1
ATOM 1619 C CA . ARG A 1 189 ? 31.934 3.980 -14.168 1.00 82.88 189 ARG A CA 1
ATOM 1620 C C . ARG A 1 189 ? 31.127 5.270 -14.043 1.00 82.88 189 ARG A C 1
ATOM 1622 O O . ARG A 1 189 ? 31.308 6.198 -14.828 1.00 82.88 189 ARG A O 1
ATOM 1629 N N . TYR A 1 190 ? 30.231 5.337 -13.063 1.00 82.94 190 TYR A N 1
ATOM 1630 C CA . TYR A 1 190 ? 29.417 6.524 -12.826 1.00 82.94 190 TYR A CA 1
ATOM 1631 C C . TYR A 1 190 ? 30.270 7.724 -12.375 1.00 82.94 190 TYR A C 1
ATOM 1633 O O . TYR A 1 190 ? 30.043 8.845 -12.834 1.00 82.94 190 TYR A O 1
ATOM 1641 N N . GLU A 1 191 ? 31.270 7.492 -11.520 1.00 82.81 191 GLU A N 1
ATOM 1642 C CA . GLU A 1 191 ? 32.259 8.489 -11.093 1.00 82.81 191 GLU A CA 1
ATOM 1643 C C . GLU A 1 191 ? 33.047 9.050 -12.283 1.00 82.81 191 GLU A C 1
ATOM 1645 O O . GLU A 1 191 ? 33.104 10.270 -12.453 1.00 82.81 191 GLU A O 1
ATOM 1650 N N . GLN A 1 192 ? 33.563 8.182 -13.159 1.00 84.50 192 GLN A N 1
ATOM 1651 C CA . GLN A 1 192 ? 34.299 8.594 -14.362 1.00 84.50 192 GLN A CA 1
ATOM 1652 C C . GLN A 1 192 ? 33.460 9.464 -15.309 1.00 84.50 192 GLN A C 1
ATOM 1654 O O . GLN A 1 192 ? 33.960 10.445 -15.857 1.00 84.50 192 GLN A O 1
ATOM 1659 N N . GLU A 1 193 ? 32.187 9.120 -15.514 1.00 85.81 193 GLU A N 1
ATOM 1660 C CA . GLU A 1 193 ? 31.314 9.827 -16.458 1.00 85.81 193 GLU A CA 1
ATOM 1661 C C . GLU A 1 193 ? 30.792 11.171 -15.921 1.00 85.81 193 GLU A C 1
ATOM 1663 O O . GLU A 1 193 ? 30.497 12.079 -16.703 1.00 85.81 193 GLU A O 1
ATOM 1668 N N . HIS A 1 194 ? 30.651 11.312 -14.600 1.00 82.00 194 HIS A N 1
ATOM 1669 C CA . HIS A 1 194 ? 29.968 12.455 -13.987 1.00 82.00 194 HIS A CA 1
ATOM 1670 C C . HIS A 1 194 ? 30.824 13.267 -13.007 1.00 82.00 194 HIS A C 1
ATOM 1672 O O . HIS A 1 194 ? 30.327 14.252 -12.457 1.00 82.00 194 HIS A O 1
ATOM 1678 N N . GLY A 1 195 ? 32.092 12.895 -12.800 1.00 76.19 195 GLY A N 1
ATOM 1679 C CA . GLY A 1 195 ? 33.009 13.584 -11.885 1.00 76.19 195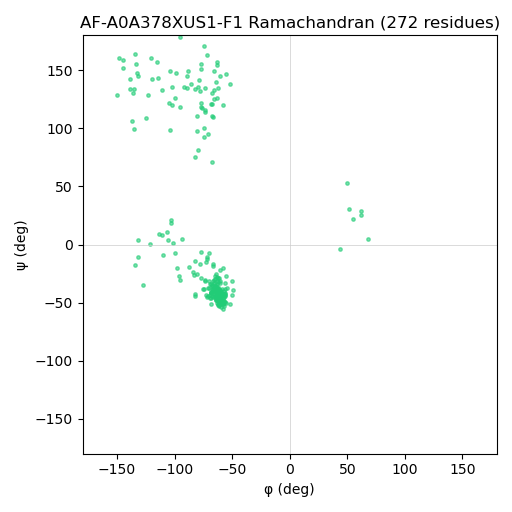 GLY A CA 1
ATOM 1680 C C . GLY A 1 195 ? 32.527 13.559 -10.433 1.00 76.19 195 GLY A C 1
ATOM 1681 O O . GLY A 1 195 ? 32.749 14.510 -9.685 1.00 76.19 195 GLY A O 1
ATOM 1682 N N . TRP A 1 196 ? 31.782 12.518 -10.062 1.00 71.56 196 TRP A N 1
ATOM 1683 C CA . TRP A 1 196 ? 31.212 12.370 -8.731 1.00 71.56 196 TRP A CA 1
ATOM 1684 C C . TRP A 1 196 ? 32.135 11.515 -7.866 1.00 71.56 196 TRP A C 1
ATOM 1686 O O . TRP A 1 196 ? 32.331 10.350 -8.177 1.00 71.56 196 TRP A O 1
ATOM 1696 N N . GLU A 1 197 ? 32.659 12.075 -6.776 1.00 65.00 197 GLU A N 1
ATOM 1697 C CA . GLU A 1 197 ? 33.546 11.347 -5.861 1.00 65.00 197 GLU A CA 1
ATOM 1698 C C . GLU A 1 197 ? 32.755 10.386 -4.963 1.00 65.00 197 GLU A C 1
ATOM 1700 O O . GLU A 1 197 ? 31.940 10.815 -4.132 1.00 65.00 197 GLU A O 1
ATOM 1705 N N . TYR A 1 198 ? 33.028 9.084 -5.084 1.00 61.06 198 TYR A N 1
ATOM 1706 C CA . TYR A 1 198 ?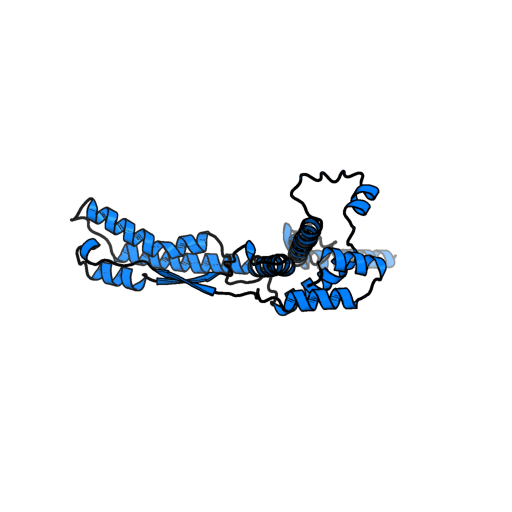 32.457 8.069 -4.200 1.00 61.06 198 TYR A CA 1
ATOM 1707 C C . TYR A 1 198 ? 33.075 8.181 -2.798 1.00 61.06 198 TYR A C 1
ATOM 1709 O O . TYR A 1 198 ? 34.145 7.646 -2.503 1.00 61.06 198 TYR A O 1
ATOM 1717 N N . ARG A 1 199 ? 32.402 8.906 -1.893 1.00 57.91 199 ARG A N 1
ATOM 1718 C CA . ARG A 1 199 ? 32.820 9.006 -0.485 1.00 57.91 199 ARG A CA 1
ATOM 1719 C C . ARG A 1 199 ? 32.502 7.709 0.251 1.00 57.91 199 ARG A C 1
ATOM 1721 O O . ARG A 1 199 ? 31.411 7.533 0.790 1.00 57.91 199 ARG A O 1
ATOM 1728 N N . ASN A 1 200 ? 33.485 6.818 0.278 1.00 54.09 200 ASN A N 1
ATOM 1729 C CA . ASN A 1 200 ? 33.511 5.607 1.091 1.00 54.09 200 ASN A CA 1
ATOM 1730 C C . ASN A 1 200 ? 33.603 5.940 2.593 1.00 54.09 200 ASN A C 1
ATOM 1732 O O . ASN A 1 200 ? 34.623 5.720 3.243 1.00 54.09 200 ASN A O 1
ATOM 1736 N N . GLU A 1 201 ? 32.531 6.466 3.181 1.00 51.94 201 GLU A N 1
ATOM 1737 C CA . GLU A 1 201 ? 32.380 6.487 4.637 1.00 51.94 201 GLU A CA 1
ATOM 1738 C C . GLU A 1 201 ? 31.914 5.100 5.100 1.00 51.94 201 GLU A C 1
ATOM 1740 O O . GLU A 1 201 ? 30.721 4.876 5.263 1.00 51.94 201 GLU A O 1
ATOM 1745 N N . THR A 1 202 ? 32.872 4.170 5.221 1.00 50.59 202 THR A N 1
ATOM 1746 C CA . THR A 1 202 ? 32.977 2.954 6.077 1.00 50.59 202 THR A CA 1
ATOM 1747 C C . THR A 1 202 ? 31.767 1.998 6.247 1.00 50.59 202 THR A C 1
ATOM 1749 O O . THR A 1 202 ? 31.898 0.963 6.891 1.00 50.59 202 THR A O 1
ATOM 1752 N N . ILE A 1 203 ? 30.589 2.282 5.688 1.00 52.50 203 ILE A N 1
ATOM 1753 C CA . ILE A 1 203 ? 29.296 1.625 5.976 1.00 52.50 203 ILE A CA 1
ATOM 1754 C C . ILE A 1 203 ? 28.566 1.230 4.672 1.00 52.50 203 ILE A C 1
ATOM 1756 O O . ILE A 1 203 ? 27.586 0.482 4.687 1.00 52.50 203 ILE A O 1
ATOM 1760 N N . PHE A 1 204 ? 29.034 1.702 3.514 1.00 57.91 204 PHE A N 1
ATOM 1761 C CA . PHE A 1 204 ? 28.352 1.520 2.234 1.00 57.91 204 PHE A CA 1
ATOM 1762 C C . PHE A 1 204 ? 29.037 0.441 1.384 1.00 57.91 204 PHE A C 1
ATOM 1764 O O . PHE A 1 204 ? 30.056 0.686 0.747 1.00 57.91 204 PHE A O 1
ATOM 1771 N N . THR A 1 205 ? 28.488 -0.775 1.405 1.00 75.44 205 THR A N 1
ATOM 1772 C CA . THR A 1 205 ? 28.913 -1.866 0.520 1.00 75.44 205 THR A CA 1
ATOM 1773 C C . THR A 1 205 ? 28.354 -1.666 -0.888 1.00 75.44 205 THR A C 1
ATOM 1775 O O . THR A 1 205 ? 27.306 -1.043 -1.075 1.00 75.44 205 THR A O 1
ATOM 1778 N N . GLU A 1 206 ? 29.019 -2.242 -1.884 1.00 78.75 206 GLU A N 1
ATOM 1779 C CA . GLU A 1 206 ? 28.530 -2.286 -3.265 1.00 78.75 206 GLU A CA 1
ATOM 1780 C C . GLU A 1 206 ? 27.118 -2.896 -3.357 1.00 78.75 206 GLU A C 1
ATOM 1782 O O . GLU A 1 206 ? 26.235 -2.378 -4.038 1.00 78.75 206 GLU A O 1
ATOM 1787 N N . GLU A 1 207 ? 26.837 -3.917 -2.549 1.00 85.06 207 GLU A N 1
ATOM 1788 C CA . GLU A 1 207 ? 25.502 -4.510 -2.459 1.00 85.06 207 GLU A CA 1
ATOM 1789 C C . GLU A 1 207 ? 24.444 -3.490 -1.989 1.00 85.06 207 GLU A C 1
ATOM 1791 O O . GLU A 1 207 ? 23.348 -3.398 -2.549 1.00 85.06 207 GLU A O 1
ATOM 1796 N N . ASN A 1 208 ? 24.780 -2.636 -1.013 1.00 85.06 208 ASN A N 1
ATOM 1797 C CA . ASN A 1 208 ? 23.895 -1.556 -0.572 1.00 85.06 208 ASN A CA 1
ATOM 1798 C C . ASN A 1 208 ? 23.674 -0.512 -1.675 1.00 85.06 208 ASN A C 1
ATOM 1800 O O . ASN A 1 208 ? 22.565 0.025 -1.791 1.00 85.06 208 ASN A O 1
ATOM 1804 N N . TYR A 1 209 ? 24.692 -0.212 -2.487 1.00 86.75 209 TYR A N 1
ATOM 1805 C CA . TYR A 1 209 ? 24.546 0.652 -3.662 1.00 86.75 209 TYR A CA 1
ATOM 1806 C C . TYR A 1 209 ? 23.505 0.082 -4.622 1.00 86.75 209 TYR A C 1
ATOM 1808 O O . TYR A 1 209 ? 22.542 0.767 -4.979 1.00 86.75 209 TYR A O 1
ATOM 1816 N N . VAL A 1 210 ? 23.658 -1.190 -4.973 1.00 90.75 210 VAL A N 1
ATOM 1817 C CA . VAL A 1 210 ? 22.822 -1.871 -5.956 1.00 90.75 210 VAL A CA 1
ATOM 1818 C C . VAL A 1 210 ? 21.375 -2.021 -5.475 1.00 90.75 210 VAL A C 1
ATOM 1820 O O . VAL A 1 210 ? 20.436 -1.669 -6.197 1.00 90.75 210 VAL A O 1
ATOM 1823 N N . ILE A 1 211 ? 21.157 -2.427 -4.221 1.00 91.44 211 ILE A N 1
ATOM 1824 C CA . ILE A 1 211 ? 19.811 -2.480 -3.623 1.00 91.44 211 ILE A CA 1
ATOM 1825 C C . ILE A 1 211 ? 19.149 -1.096 -3.670 1.00 91.44 211 ILE A C 1
ATOM 1827 O O . ILE A 1 211 ? 17.960 -0.962 -3.987 1.00 91.44 211 ILE A O 1
ATOM 1831 N N . ASN A 1 212 ? 19.904 -0.037 -3.357 1.00 90.56 212 ASN A N 1
ATOM 1832 C CA . ASN A 1 212 ? 19.400 1.331 -3.423 1.00 90.56 212 ASN A CA 1
ATOM 1833 C C . ASN A 1 212 ? 19.090 1.768 -4.856 1.00 90.56 212 ASN A C 1
ATOM 1835 O O . ASN A 1 212 ? 18.075 2.440 -5.062 1.00 90.56 212 ASN A O 1
ATOM 1839 N N . TYR A 1 213 ? 19.919 1.381 -5.827 1.00 93.38 213 TYR A N 1
ATOM 1840 C CA . TYR A 1 213 ? 19.685 1.611 -7.249 1.00 93.38 213 TYR A CA 1
ATOM 1841 C C . TYR A 1 213 ? 18.343 1.008 -7.684 1.00 93.38 213 TYR A C 1
ATOM 1843 O O . TYR A 1 213 ? 17.481 1.747 -8.173 1.00 93.38 213 TYR A O 1
ATOM 1851 N N . PHE A 1 214 ? 18.092 -0.275 -7.400 1.00 95.88 214 PHE A N 1
ATOM 1852 C CA . PHE A 1 214 ? 16.813 -0.922 -7.717 1.00 95.88 214 PHE A CA 1
ATOM 1853 C C . PHE A 1 214 ? 15.639 -0.235 -7.012 1.00 95.88 214 PHE A C 1
ATOM 1855 O O . PHE A 1 214 ? 14.663 0.178 -7.645 1.00 95.88 214 PHE A O 1
ATOM 1862 N N . ASN A 1 215 ? 15.743 -0.028 -5.698 1.00 95.25 215 ASN A N 1
ATOM 1863 C CA . ASN A 1 215 ? 14.661 0.545 -4.898 1.00 95.25 215 ASN A CA 1
ATOM 1864 C C . ASN A 1 215 ? 14.289 1.979 -5.302 1.00 95.25 215 ASN A C 1
ATOM 1866 O O . ASN A 1 215 ? 13.107 2.347 -5.261 1.00 95.25 215 ASN A O 1
ATOM 1870 N N . LYS A 1 216 ? 15.278 2.812 -5.653 1.00 95.12 216 LYS A N 1
ATOM 1871 C CA . LYS A 1 216 ? 15.047 4.179 -6.144 1.00 95.12 216 LYS A CA 1
ATOM 1872 C C . LYS A 1 216 ? 14.455 4.158 -7.548 1.00 95.12 216 LYS A C 1
ATOM 1874 O O . LYS A 1 216 ? 13.480 4.872 -7.791 1.00 95.12 216 LYS A O 1
ATOM 1879 N N . SER A 1 217 ? 14.986 3.324 -8.435 1.00 96.38 217 SER A N 1
ATOM 1880 C CA . SER A 1 217 ? 14.556 3.278 -9.831 1.00 96.38 217 SER A CA 1
ATOM 1881 C C . SER A 1 217 ? 13.146 2.711 -9.991 1.00 96.38 217 SER A C 1
ATOM 1883 O O . SER A 1 217 ? 12.327 3.329 -10.670 1.00 96.38 217 SER A O 1
ATOM 1885 N N . ILE A 1 218 ? 12.799 1.623 -9.293 1.00 97.31 218 ILE A N 1
ATOM 1886 C CA . ILE A 1 218 ? 11.432 1.067 -9.284 1.00 97.31 218 ILE A CA 1
ATOM 1887 C C . ILE A 1 218 ? 10.440 2.088 -8.719 1.00 97.31 218 ILE A C 1
ATOM 1889 O O . ILE A 1 218 ? 9.377 2.307 -9.303 1.00 97.31 218 ILE A O 1
ATOM 1893 N N . LYS A 1 219 ? 10.792 2.778 -7.623 1.00 97.06 219 LYS A N 1
ATOM 1894 C CA . LYS A 1 219 ? 9.966 3.869 -7.081 1.00 97.06 219 LYS A CA 1
ATOM 1895 C C . LYS A 1 219 ? 9.750 4.966 -8.127 1.00 97.06 219 LYS A C 1
ATOM 1897 O O . LYS A 1 219 ? 8.618 5.396 -8.325 1.00 97.06 219 LYS A O 1
ATOM 1902 N N . GLY A 1 220 ? 10.812 5.413 -8.796 1.00 97.12 220 GLY A N 1
ATOM 1903 C CA . GLY A 1 220 ? 10.733 6.432 -9.843 1.00 97.12 220 GLY A CA 1
ATOM 1904 C C . GLY A 1 220 ? 9.844 6.006 -11.013 1.00 97.12 220 GLY A C 1
ATOM 1905 O O . GLY A 1 220 ? 8.946 6.751 -11.401 1.00 97.12 220 GLY A O 1
ATOM 1906 N N . LYS A 1 221 ? 10.037 4.786 -11.530 1.00 96.94 221 LYS A N 1
ATOM 1907 C CA . LYS A 1 221 ? 9.225 4.216 -12.616 1.00 96.94 221 LYS A CA 1
ATOM 1908 C C . LYS A 1 221 ? 7.754 4.064 -12.213 1.00 96.94 221 LYS A C 1
ATOM 1910 O O . LYS A 1 221 ? 6.887 4.465 -12.984 1.00 96.94 221 LYS A O 1
ATOM 1915 N N . THR A 1 222 ? 7.473 3.638 -10.980 1.00 96.06 222 THR A N 1
ATOM 1916 C CA . THR A 1 222 ? 6.107 3.574 -10.428 1.00 96.06 222 THR A CA 1
ATOM 1917 C C . THR A 1 222 ? 5.444 4.952 -10.404 1.00 96.06 222 THR A C 1
ATOM 1919 O O . THR A 1 222 ? 4.329 5.116 -10.892 1.00 96.06 222 THR A O 1
ATOM 1922 N N . LEU A 1 223 ? 6.130 5.973 -9.879 1.00 94.19 223 LEU A N 1
ATOM 1923 C CA . LEU A 1 223 ? 5.591 7.336 -9.813 1.00 94.19 223 LEU A CA 1
ATOM 1924 C C . LEU A 1 223 ? 5.387 7.953 -11.202 1.00 94.19 223 LEU A C 1
ATOM 1926 O O . LEU A 1 223 ? 4.401 8.658 -11.415 1.00 94.19 223 LEU A O 1
ATOM 1930 N N . ASN A 1 224 ? 6.282 7.670 -12.152 1.00 94.19 224 ASN A N 1
ATOM 1931 C CA . ASN A 1 224 ? 6.110 8.074 -13.546 1.00 94.19 224 ASN A CA 1
ATOM 1932 C C . ASN A 1 224 ? 4.887 7.396 -14.169 1.00 94.19 224 ASN A C 1
ATOM 1934 O O . ASN A 1 224 ? 4.048 8.090 -14.733 1.00 94.19 224 ASN A O 1
ATOM 1938 N N . HIS A 1 225 ? 4.735 6.079 -13.993 1.00 93.69 225 HIS A N 1
ATOM 1939 C CA . HIS A 1 225 ? 3.559 5.346 -14.459 1.00 93.69 225 HIS A CA 1
ATOM 1940 C C . HIS A 1 225 ? 2.267 5.939 -13.886 1.00 93.69 225 HIS A C 1
ATOM 1942 O O . HIS A 1 225 ? 1.311 6.156 -14.628 1.00 93.69 225 HIS A O 1
ATOM 1948 N N . ILE A 1 226 ? 2.258 6.291 -12.596 1.00 90.50 226 ILE A N 1
ATOM 1949 C CA . ILE A 1 226 ? 1.104 6.940 -11.968 1.00 90.50 226 ILE A CA 1
ATOM 1950 C C . ILE A 1 226 ? 0.817 8.297 -12.615 1.00 90.50 226 ILE A C 1
ATOM 1952 O O . ILE A 1 226 ? -0.301 8.556 -13.054 1.00 90.50 226 ILE A O 1
ATOM 1956 N N . ARG A 1 227 ? 1.830 9.162 -12.712 1.00 88.38 227 ARG A N 1
ATOM 1957 C CA . ARG A 1 227 ? 1.712 10.493 -13.327 1.00 88.38 227 ARG A CA 1
ATOM 1958 C C . ARG A 1 227 ? 1.198 10.421 -14.766 1.00 88.38 227 ARG A C 1
ATOM 1960 O O . ARG A 1 227 ? 0.455 11.304 -15.195 1.00 88.38 227 ARG A O 1
ATOM 1967 N N . ASP A 1 228 ? 1.639 9.418 -15.513 1.00 87.88 228 ASP A N 1
ATOM 1968 C CA . ASP A 1 228 ? 1.343 9.285 -16.935 1.00 87.88 228 ASP A CA 1
ATOM 1969 C C . ASP A 1 228 ? -0.014 8.603 -17.181 1.00 87.88 228 ASP A C 1
ATOM 1971 O O . ASP A 1 228 ? -0.645 8.883 -18.198 1.00 87.88 228 ASP A O 1
ATOM 1975 N N . SER A 1 229 ? -0.504 7.818 -16.216 1.00 85.06 229 SER A N 1
ATOM 1976 C CA . SER A 1 229 ? -1.830 7.179 -16.248 1.00 85.06 229 SER A CA 1
ATOM 1977 C C . SER A 1 229 ? -2.955 8.060 -15.690 1.00 85.06 229 SER A C 1
ATOM 1979 O O . SER A 1 229 ? -4.126 7.825 -15.979 1.00 85.06 229 SER A O 1
ATOM 1981 N N . MET A 1 230 ? -2.632 9.083 -14.893 1.00 78.94 230 MET A N 1
ATOM 1982 C CA . MET A 1 230 ? -3.634 9.990 -14.331 1.00 78.94 230 MET A CA 1
ATOM 1983 C C . MET A 1 230 ? -4.187 10.959 -15.393 1.00 78.94 230 MET A C 1
ATOM 1985 O O . MET A 1 230 ? -3.409 11.578 -16.131 1.00 78.94 230 MET A O 1
ATOM 1989 N N . PRO A 1 231 ? -5.519 11.162 -15.452 1.00 75.06 231 PRO A N 1
ATOM 1990 C CA . PRO A 1 231 ? -6.120 12.107 -16.381 1.00 75.06 231 PRO A CA 1
ATOM 1991 C C . PRO A 1 231 ? -5.644 13.525 -16.064 1.00 75.06 231 PRO A C 1
ATOM 1993 O O . PRO A 1 231 ? -5.753 14.016 -14.939 1.00 75.06 231 PRO A O 1
ATOM 1996 N N . LYS A 1 232 ? -5.105 14.197 -17.080 1.00 79.44 232 LYS A N 1
ATOM 1997 C CA . LYS A 1 232 ? -4.685 15.598 -16.993 1.00 79.44 232 LYS A CA 1
ATOM 1998 C C . LYS A 1 232 ? -5.853 16.464 -17.431 1.00 79.44 232 LYS A C 1
ATOM 2000 O O . LYS A 1 232 ? -6.473 16.163 -18.445 1.00 79.44 232 LYS A O 1
ATOM 2005 N N . TYR A 1 233 ? -6.140 17.538 -16.710 1.00 81.88 233 TYR A N 1
ATOM 2006 C CA . TYR A 1 233 ? -7.207 18.473 -17.060 1.00 81.88 233 TYR A CA 1
ATOM 2007 C C . TYR A 1 233 ? -6.621 19.837 -17.425 1.00 81.88 233 TYR A C 1
ATOM 2009 O O . TYR A 1 233 ? -5.614 20.264 -16.866 1.00 81.88 233 TYR A O 1
ATOM 2017 N N . ILE A 1 234 ? -7.233 20.500 -18.403 1.00 83.31 234 ILE A N 1
ATOM 2018 C CA . ILE A 1 234 ? -6.920 21.871 -18.816 1.00 83.31 234 ILE A CA 1
ATOM 2019 C C . ILE A 1 234 ? -8.212 22.658 -19.001 1.00 83.31 234 ILE A C 1
ATOM 2021 O O . ILE A 1 234 ? -9.289 22.090 -19.176 1.00 83.31 234 ILE A O 1
ATOM 2025 N N . VAL A 1 235 ? -8.103 23.979 -19.046 1.00 87.19 235 VAL A N 1
ATOM 2026 C CA . VAL A 1 235 ? -9.225 24.862 -19.360 1.00 87.19 235 VAL A CA 1
ATOM 2027 C C . VAL A 1 235 ? -9.308 25.078 -20.874 1.00 87.19 235 VAL A C 1
ATOM 2029 O O . VAL A 1 235 ? -8.305 25.315 -21.536 1.00 87.19 235 VAL A O 1
ATOM 2032 N N . CYS A 1 236 ? -10.507 24.983 -21.449 1.00 88.00 236 CYS A N 1
ATOM 2033 C CA . CYS A 1 236 ? -10.743 25.259 -22.866 1.00 88.00 236 CYS A CA 1
ATOM 2034 C C . CYS A 1 236 ? -10.533 26.747 -23.192 1.00 88.00 236 CYS A C 1
ATOM 2036 O O . CYS A 1 236 ? -11.321 27.579 -22.737 1.00 88.00 236 CYS A O 1
ATOM 2038 N N . ASP A 1 237 ? -9.604 27.058 -24.102 1.00 88.50 237 ASP A N 1
ATOM 2039 C CA . ASP A 1 237 ? -9.238 28.433 -24.494 1.00 88.50 237 ASP A CA 1
ATOM 2040 C C . ASP A 1 237 ? -10.428 29.288 -24.986 1.00 88.50 237 ASP A C 1
ATOM 2042 O O . ASP A 1 237 ? -10.393 30.511 -24.908 1.00 88.50 237 ASP A O 1
ATOM 2046 N N . LYS A 1 238 ? -11.489 28.670 -25.536 1.00 88.56 238 LYS A N 1
ATOM 2047 C CA . LYS A 1 238 ? -12.643 29.395 -26.119 1.00 88.56 238 LYS A CA 1
ATOM 2048 C C . LYS A 1 238 ? -13.816 29.579 -25.156 1.00 88.56 238 LYS A C 1
ATOM 2050 O O . LYS A 1 238 ? -14.578 30.520 -25.324 1.00 88.56 238 LYS A O 1
ATOM 2055 N N . CYS A 1 239 ? -14.033 28.654 -24.221 1.00 90.19 239 CYS A N 1
ATOM 2056 C CA . CYS A 1 239 ? -15.246 28.664 -23.390 1.00 90.19 239 CYS A CA 1
ATOM 2057 C C . CYS A 1 239 ? -14.993 28.499 -21.891 1.00 90.19 239 CYS A C 1
ATOM 2059 O O . CYS A 1 239 ? -15.958 28.349 -21.153 1.00 90.19 239 CYS A O 1
ATOM 2061 N N . GLY A 1 240 ? -13.735 28.433 -21.446 1.00 87.62 240 GLY A N 1
ATOM 2062 C CA . GLY A 1 240 ? -13.390 28.349 -20.024 1.00 87.62 240 GLY A CA 1
ATOM 2063 C C . GLY A 1 240 ? -13.775 27.039 -19.328 1.00 87.62 240 GLY A C 1
ATOM 2064 O O . GLY A 1 240 ? -13.610 26.918 -18.123 1.00 87.62 240 GLY A O 1
ATOM 2065 N N . LYS A 1 241 ? -14.295 26.042 -20.056 1.00 89.19 241 LYS A N 1
ATOM 2066 C CA . LYS A 1 241 ? -14.708 24.760 -19.469 1.00 89.19 241 LYS A CA 1
ATOM 2067 C C . LYS A 1 241 ? -13.500 23.853 -19.248 1.00 89.19 241 LYS A C 1
ATOM 2069 O O . LYS A 1 241 ? -12.697 23.705 -20.170 1.00 89.19 241 LYS A O 1
ATOM 2074 N N . GLU A 1 242 ? -13.425 23.210 -18.088 1.00 88.81 242 GLU A N 1
ATOM 2075 C CA . GLU A 1 242 ? -12.424 22.183 -17.798 1.00 88.81 242 GLU A CA 1
ATOM 2076 C C . GLU A 1 242 ? -12.632 20.946 -18.686 1.00 88.81 242 GLU A C 1
ATOM 2078 O O . GLU A 1 242 ? -13.757 20.477 -18.902 1.00 88.81 242 GLU A O 1
ATOM 2083 N N . ILE A 1 243 ? -11.544 20.461 -19.276 1.00 89.31 243 ILE A N 1
ATOM 2084 C CA . ILE A 1 243 ? -11.525 19.336 -20.204 1.00 89.31 243 ILE A CA 1
ATOM 2085 C C . ILE A 1 243 ? -10.337 18.430 -19.926 1.00 89.31 243 ILE A C 1
ATOM 2087 O O . ILE A 1 243 ? -9.231 18.886 -19.656 1.00 89.31 243 ILE A O 1
ATOM 2091 N N . GLU A 1 244 ? -10.564 17.134 -20.075 1.00 84.00 244 GLU A N 1
ATOM 2092 C CA . GLU A 1 244 ? -9.513 16.126 -20.050 1.00 84.00 244 GLU A CA 1
ATOM 2093 C C . GLU A 1 244 ? -8.592 16.264 -21.281 1.00 84.00 244 GLU A C 1
ATOM 2095 O O . GLU A 1 244 ? -9.046 16.331 -22.432 1.00 84.00 244 GLU A O 1
ATOM 2100 N N . VAL A 1 245 ? -7.285 16.283 -21.039 1.00 82.62 245 VAL A N 1
ATOM 2101 C CA . VAL A 1 245 ? -6.217 16.284 -22.037 1.00 82.62 245 VAL A CA 1
ATOM 2102 C C . VAL A 1 245 ? -6.109 14.886 -22.630 1.00 82.62 245 VAL A C 1
ATOM 2104 O O . VAL A 1 245 ? -5.487 13.998 -22.060 1.00 82.62 245 VAL A O 1
ATOM 2107 N N . LYS A 1 246 ? -6.687 14.696 -23.817 1.00 77.56 246 LYS A N 1
ATOM 2108 C CA . LYS A 1 246 ? -6.593 13.418 -24.549 1.00 77.56 246 LYS A CA 1
ATOM 2109 C C . LYS A 1 246 ? -5.306 13.288 -25.369 1.00 77.56 246 LYS A C 1
ATOM 2111 O O . LYS A 1 246 ? -4.844 12.188 -25.633 1.00 77.56 246 LYS A O 1
ATOM 2116 N N . HIS A 1 247 ? -4.727 14.417 -25.776 1.00 75.38 247 HIS A N 1
ATOM 2117 C CA . HIS A 1 247 ? -3.477 14.499 -26.540 1.00 75.38 247 HIS A CA 1
ATOM 2118 C C . HIS A 1 247 ? -2.668 15.734 -26.127 1.00 75.38 247 HIS A C 1
ATOM 2120 O O . HIS A 1 247 ? -3.254 16.724 -25.683 1.00 75.38 247 HIS A O 1
ATOM 2126 N N . LYS A 1 248 ? -1.349 15.732 -26.382 1.00 74.69 248 LYS A N 1
ATOM 2127 C CA . LYS A 1 248 ? -0.420 16.842 -26.065 1.00 74.69 248 LYS A CA 1
ATOM 2128 C C . LYS A 1 248 ? -0.896 18.222 -26.557 1.00 74.69 248 LYS A C 1
ATOM 2130 O O . LYS A 1 248 ? -0.640 19.220 -25.902 1.00 74.69 248 LYS A O 1
ATOM 2135 N N . ASN A 1 249 ? -1.637 18.269 -27.669 1.00 78.88 249 ASN A N 1
ATOM 2136 C CA . ASN A 1 249 ? -2.122 19.507 -28.299 1.00 78.88 249 ASN A CA 1
ATOM 2137 C C . ASN A 1 249 ? -3.612 19.804 -28.031 1.00 78.88 249 ASN A C 1
ATOM 2139 O O . ASN A 1 249 ? -4.247 20.550 -28.782 1.00 78.88 249 ASN A O 1
ATOM 2143 N N . THR A 1 250 ? -4.211 19.197 -27.003 1.00 82.69 250 THR A N 1
ATOM 2144 C CA . THR A 1 250 ? -5.599 19.503 -26.621 1.00 82.69 250 THR A CA 1
ATOM 2145 C C . THR A 1 250 ? -5.662 20.950 -26.126 1.00 82.69 250 THR A C 1
ATOM 2147 O O . THR A 1 250 ? -4.902 21.318 -25.246 1.00 82.69 250 THR A O 1
ATOM 2150 N N . ARG A 1 251 ? -6.533 21.781 -26.715 1.00 84.38 251 ARG A N 1
ATOM 2151 C CA . ARG A 1 251 ? -6.741 23.198 -26.317 1.00 84.38 251 ARG A CA 1
ATOM 2152 C C . ARG A 1 251 ? -8.213 23.599 -26.198 1.00 84.38 251 ARG A C 1
ATOM 2154 O O . ARG A 1 251 ? -8.550 24.617 -25.608 1.00 84.38 251 ARG A O 1
ATOM 2161 N N . TYR A 1 252 ? -9.116 22.813 -26.788 1.00 87.50 252 TYR A N 1
ATOM 2162 C CA . TYR A 1 252 ? -10.539 23.140 -26.868 1.00 87.50 252 TYR A CA 1
ATOM 2163 C C . TYR A 1 252 ? -11.398 21.952 -26.471 1.00 87.50 252 TYR A C 1
ATOM 2165 O O . TYR A 1 252 ? -11.078 20.807 -26.795 1.00 87.50 252 TYR A O 1
ATOM 2173 N N . CYS A 1 253 ? -12.551 22.231 -25.863 1.00 88.69 253 CYS A N 1
ATOM 2174 C CA . CYS A 1 253 ? -13.567 21.216 -25.635 1.00 88.69 253 CYS A CA 1
ATOM 2175 C C . CYS A 1 253 ? -14.103 20.675 -26.968 1.00 88.69 253 CYS A C 1
ATOM 2177 O O . CYS A 1 253 ? -14.062 21.362 -27.994 1.00 88.69 253 CYS A O 1
ATOM 2179 N N . LYS A 1 254 ? -14.661 19.456 -26.954 1.00 88.69 254 LYS A N 1
ATOM 2180 C CA . LYS A 1 254 ? -15.197 18.790 -28.159 1.00 88.69 254 LYS A CA 1
ATOM 2181 C C . LYS A 1 254 ? -16.141 19.697 -28.965 1.00 88.69 254 LYS A C 1
ATOM 2183 O O . LYS A 1 254 ? -16.073 19.726 -30.193 1.00 88.69 254 LYS A O 1
ATOM 2188 N N . VAL A 1 255 ? -16.981 20.479 -28.281 1.00 90.81 255 VAL A N 1
ATOM 2189 C CA . VAL A 1 255 ? -17.938 21.407 -28.907 1.00 90.81 255 VAL A CA 1
ATOM 2190 C C . VAL A 1 255 ? -17.224 22.578 -29.589 1.00 90.81 255 VAL A C 1
ATOM 2192 O O . VAL A 1 255 ? -17.464 22.843 -30.768 1.00 90.81 255 VAL A O 1
ATOM 2195 N N . CYS A 1 256 ? -16.320 23.259 -28.879 1.00 90.50 256 CYS A N 1
ATOM 2196 C CA . CYS A 1 256 ? -15.562 24.391 -29.418 1.00 90.50 256 CYS A CA 1
ATOM 2197 C C . CYS A 1 256 ? -14.642 23.968 -30.566 1.00 90.50 256 CYS A C 1
ATOM 2199 O O . CYS A 1 256 ? -14.553 24.676 -31.569 1.00 90.50 256 CYS A O 1
ATOM 2201 N N . LEU A 1 257 ? -14.032 22.784 -30.466 1.00 89.69 257 LEU A N 1
ATOM 2202 C CA . LEU A 1 257 ? -13.226 22.199 -31.532 1.00 89.69 257 LEU A CA 1
ATOM 2203 C C . LEU A 1 257 ? -14.065 21.937 -32.790 1.00 89.69 257 LEU A C 1
ATOM 2205 O O . LEU A 1 257 ? -13.646 22.295 -33.890 1.00 89.69 257 LEU A O 1
ATOM 2209 N N . LYS A 1 258 ? -15.269 21.364 -32.644 1.00 91.31 258 LYS A N 1
ATOM 2210 C CA . LYS A 1 258 ? -16.184 21.104 -33.769 1.00 91.31 258 LYS A CA 1
ATOM 2211 C C . LYS A 1 258 ? -16.624 22.400 -34.456 1.00 91.31 258 LYS A C 1
ATOM 2213 O O . LYS A 1 258 ? -16.630 22.451 -35.684 1.00 91.31 258 LYS A O 1
ATOM 2218 N N . LYS A 1 259 ? -16.942 23.451 -33.688 1.00 89.88 259 LYS A N 1
ATOM 2219 C CA . LYS A 1 259 ? -17.271 24.782 -34.236 1.00 89.88 259 LYS A CA 1
ATOM 2220 C C . LYS A 1 259 ? -16.091 25.373 -35.010 1.00 89.88 259 LYS A C 1
ATOM 2222 O O . LYS A 1 259 ? -16.250 25.718 -36.175 1.00 89.88 259 LYS A O 1
ATOM 2227 N N . ARG A 1 260 ? -14.892 25.375 -34.417 1.00 88.56 260 ARG A N 1
ATOM 2228 C CA . ARG A 1 260 ? -13.674 25.881 -35.069 1.00 88.56 260 ARG A CA 1
ATOM 2229 C C . ARG A 1 260 ? -13.354 25.131 -36.366 1.00 88.56 260 ARG A C 1
ATOM 2231 O O . ARG A 1 260 ? -13.022 25.759 -37.363 1.00 88.56 260 ARG A O 1
ATOM 2238 N N . ARG A 1 261 ? -13.481 23.799 -36.383 1.00 90.44 261 ARG A N 1
ATOM 2239 C CA . ARG A 1 261 ? -13.276 22.993 -37.602 1.00 90.44 261 ARG A CA 1
ATOM 2240 C C . ARG A 1 261 ? -14.261 23.373 -38.712 1.00 90.44 261 ARG A C 1
ATOM 2242 O O . ARG A 1 261 ? -13.844 23.514 -39.854 1.00 90.44 261 ARG A O 1
ATOM 2249 N N . LYS A 1 262 ? -15.540 23.599 -38.383 1.00 89.25 262 LYS A N 1
ATOM 2250 C CA . LYS A 1 262 ? -16.536 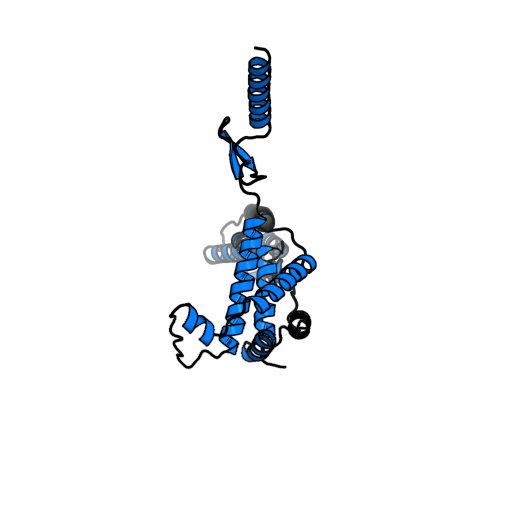24.087 -39.355 1.00 89.25 262 LYS A CA 1
ATOM 2251 C C . LYS A 1 262 ? -16.179 25.474 -39.900 1.00 89.25 262 LYS A C 1
ATOM 2253 O O . LYS A 1 262 ? -16.243 25.667 -41.106 1.00 89.25 262 LYS A O 1
ATOM 2258 N N . GLU A 1 263 ? -15.774 26.401 -39.031 1.00 88.31 263 GLU A N 1
ATOM 2259 C CA . GLU A 1 263 ? -15.345 27.757 -39.418 1.00 88.31 263 GLU A CA 1
ATOM 2260 C C . GLU A 1 263 ? -14.127 27.720 -40.361 1.00 88.31 263 GLU A C 1
ATOM 2262 O O . GLU A 1 263 ? -14.109 28.414 -41.376 1.00 88.31 263 GLU A O 1
ATOM 2267 N N . ILE A 1 264 ? -13.124 26.885 -40.061 1.00 88.06 264 ILE A N 1
ATOM 2268 C CA . ILE A 1 264 ? -11.930 26.707 -40.905 1.00 88.06 264 ILE A CA 1
ATOM 2269 C C . ILE A 1 264 ? -12.306 26.106 -42.263 1.00 88.06 264 ILE A C 1
ATOM 2271 O O . ILE A 1 264 ? -11.900 26.638 -43.294 1.00 88.06 264 ILE A O 1
ATOM 2275 N N . ASN A 1 265 ? -13.110 25.039 -42.276 1.00 88.31 265 ASN A N 1
ATOM 2276 C CA . ASN A 1 265 ? -13.523 24.389 -43.518 1.00 88.31 265 ASN A CA 1
ATOM 2277 C C . ASN A 1 265 ? -14.335 25.345 -44.400 1.00 88.31 265 ASN A C 1
ATOM 2279 O O . ASN A 1 265 ? -14.057 25.447 -45.589 1.00 88.31 265 ASN A O 1
ATOM 2283 N N . ALA A 1 266 ? -15.282 26.097 -43.830 1.00 84.44 266 ALA A N 1
ATOM 2284 C CA . ALA A 1 266 ? -16.060 27.091 -44.571 1.00 8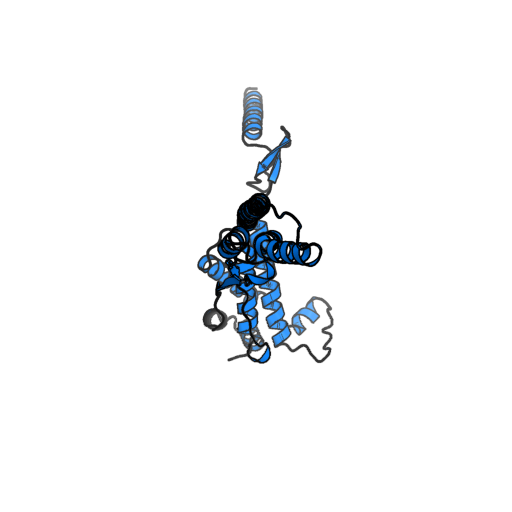4.44 266 ALA A CA 1
ATOM 2285 C C . ALA A 1 266 ? -15.163 28.161 -45.220 1.00 84.44 266 ALA A C 1
ATOM 2287 O O . ALA A 1 266 ? -15.340 28.478 -46.395 1.00 84.44 266 ALA A O 1
ATOM 2288 N N . LYS A 1 267 ? -14.150 28.658 -44.492 1.00 84.31 267 LYS A N 1
ATOM 2289 C CA . LYS A 1 267 ? -13.157 29.599 -45.037 1.00 84.31 267 LYS A CA 1
ATOM 2290 C C . LYS A 1 267 ? -12.334 28.991 -46.174 1.00 84.31 267 LYS A C 1
ATOM 2292 O O . LYS A 1 267 ? -12.081 29.669 -47.163 1.00 84.31 267 LYS A O 1
ATOM 2297 N N . TYR A 1 268 ? -11.932 27.728 -46.051 1.00 83.12 268 TYR A N 1
ATOM 2298 C CA . TYR A 1 268 ? -11.176 27.022 -47.087 1.00 83.12 268 TYR A CA 1
ATOM 2299 C C . TYR A 1 268 ? -11.999 26.832 -48.372 1.00 83.12 268 TYR A C 1
ATOM 2301 O O . TYR A 1 268 ? -11.525 27.150 -49.458 1.00 83.12 268 TYR A O 1
ATOM 2309 N N . TYR A 1 269 ? -13.265 26.418 -48.249 1.00 79.88 269 TYR A N 1
ATOM 2310 C CA . TYR A 1 269 ? -14.183 26.295 -49.387 1.00 79.88 269 TYR A CA 1
ATOM 2311 C C . TYR A 1 269 ? -14.459 27.632 -50.084 1.00 79.88 269 TYR A C 1
ATOM 2313 O O . TYR A 1 269 ? -14.551 27.660 -51.305 1.00 79.88 269 TYR A O 1
ATOM 2321 N N . MET A 1 270 ? -14.577 28.734 -49.336 1.00 74.81 270 MET A N 1
ATOM 2322 C CA . MET A 1 270 ? -14.735 30.068 -49.929 1.00 74.81 270 MET A CA 1
ATOM 2323 C C . MET A 1 270 ? -13.466 30.544 -50.642 1.00 74.81 270 MET A C 1
ATOM 2325 O O . MET A 1 270 ? -13.563 31.215 -51.661 1.00 74.81 270 MET A O 1
ATOM 2329 N N . LYS A 1 271 ? -12.281 30.177 -50.140 1.00 73.31 271 LYS A N 1
ATOM 2330 C CA . LYS A 1 271 ? -10.998 30.567 -50.737 1.00 73.31 271 LYS A CA 1
ATOM 2331 C C . LYS A 1 271 ? -10.680 29.817 -52.037 1.00 73.31 271 LYS A C 1
ATOM 2333 O O . LYS A 1 271 ? -10.031 30.393 -52.892 1.00 73.31 271 LYS A O 1
ATOM 2338 N N . ASN A 1 272 ? -11.153 28.578 -52.182 1.00 69.44 272 ASN A N 1
ATOM 2339 C CA . ASN A 1 272 ? -10.946 27.744 -53.377 1.00 69.44 272 ASN A CA 1
ATOM 2340 C C . ASN A 1 272 ? -12.088 27.838 -54.409 1.00 69.44 272 ASN A C 1
ATOM 2342 O O . ASN A 1 272 ? -12.112 27.067 -55.366 1.00 69.44 272 ASN A O 1
ATOM 2346 N N . LYS A 1 273 ? -13.080 28.707 -54.175 1.00 57.88 273 LYS A N 1
ATOM 2347 C CA . LYS A 1 273 ? -14.170 29.005 -55.120 1.00 57.88 273 LYS A CA 1
ATOM 2348 C C . LYS A 1 273 ? -13.948 30.297 -55.916 1.00 57.88 273 LYS A C 1
ATOM 2350 O O . LYS A 1 273 ? -14.738 30.565 -56.816 1.00 57.88 273 LYS A O 1
ATOM 2355 N N . ASN A 1 274 ? -12.915 31.058 -55.561 1.00 47.72 274 ASN A N 1
ATOM 2356 C CA . ASN A 1 274 ? -12.347 32.151 -56.350 1.00 47.72 274 ASN A CA 1
ATOM 2357 C C . ASN A 1 274 ? -11.078 31.651 -57.039 1.00 47.72 274 ASN A C 1
ATOM 2359 O O . ASN A 1 274 ? -10.715 32.257 -58.065 1.00 47.72 274 ASN A O 1
#

Radius of gyration: 28.91 Å; Cα contacts (8 Å, |Δi|>4): 235; chains: 1; bounding box: 63×49×96 Å

Mean predicted aligned error: 9.54 Å

Organism: Paenibacillus polymyxa (NCBI:txid1406)

Secondary structure (DSSP, 8-state):
---HHHHHHHHHHH--HHHHHHHHHHHHHSS-----EEEEEE----GGGGTT-HHHHHHHHHHSEEEEEE------GGG--HHHHHHHHHHHHHHHHT-TTSS--HHHHHHHTHHHHHHHHHHHHHHH-TTPPP-HHHHHHHHHHHHHHHHHHHHHHHTTS----HHHHHHHHHHHHHHHHHH---HHHHHHHHT------SS--HHHHHHHHHHHHHHHHHHHHHHHHSPPEEE-TTT--EEE--STT--S-HHHHHHHHHHHHHHHHHHT--